Protein AF-A0A7W6CB50-F1 (afdb_monomer)

Organism: NCBI:txid1391222

InterPro domains:
  IPR013830 SGNH hydrolase-type esterase domain [PF13472] (7-149)
  IPR036514 SGNH hydrolase superfamily [G3DSA:3.40.50.1110] (1-166)
  IPR051532 Diverse Ester Hydrolysis Enzymes [PTHR30383] (12-167)

Secondary structure (DSSP, 8-state):
--S-TTHHHHTTTS-------TT--HHHHHHHHHT----PPPS-EEE--SHHHHHTT--HHHHHHHHHHHHHHHHHHHTT--EEEEPPPP-GGGGGGHHHHHHHHHHHHHHHHH-TTEEEE--GGGGEETTEE-S-B-TTSSSB-HHHHHHHHHHHHHHHHHHHSSPP---------

Nearest PDB structures (foldseek):
  2hsj-assembly1_D  TM=8.855E-01  e=1.961E-06  Streptococcus pneumoniae TIGR4
  7pzh-assembly4_GGG  TM=8.424E-01  e=3.662E-06  Phocaeicola vulgatus
  4rw0-assembly2_B  TM=7.988E-01  e=1.843E-04  Veillonella parvula DSM 2008
  1yzf-assembly1_A  TM=8.073E-01  e=5.122E-04  Enterococcus faecalis V583
  5ug1-assembly1_A  TM=7.399E-01  e=2.435E-02  Streptococcus pneumoniae

Foldseek 3Di:
DDPCPCCCVLQPPDRDDDPDDPLDALVNVLVCLVPDPDLDADLEAEDEHDLSVVVVPDALVVSLVSVVVSVVSCCVRRNLRAYEYEQDAQWPLCVVCVVSSVVNLVSLVVVCVVHVSYHYQYLRCVQDDPNHGDPQADPSRRHGDPNVVNSVSVSCNVRCCVVVVPPPPPPPDDPDD

Mean predicted aligned error: 5.51 Å

Radius of gyration: 17.14 Å; Cα contacts (8 Å, |Δi|>4): 207; chains: 1; bounding box: 35×34×66 Å

pLDDT: mean 90.53, std 13.86, range [37.25, 98.75]

Solvent-accessible surface area (backbone atoms only — not comparable to full-atom values): 10360 Å² total; per-residue (Å²): 114,56,86,73,81,55,48,58,71,66,44,56,94,48,90,62,80,90,84,62,54,67,85,47,32,54,67,56,51,42,54,50,63,73,65,56,80,74,85,75,74,62,86,59,45,81,45,78,63,41,63,47,35,46,74,74,66,48,54,46,68,59,49,51,52,48,51,52,50,43,52,52,51,46,36,75,78,49,46,76,43,39,33,36,42,40,38,51,58,66,26,72,64,46,51,90,45,41,65,51,40,51,49,37,36,53,53,51,40,50,54,22,74,77,28,93,37,37,40,58,37,83,46,33,69,80,46,43,51,97,89,36,61,47,95,30,47,34,97,75,25,66,51,64,29,74,66,29,47,52,55,52,38,51,44,51,50,55,52,49,51,59,62,71,66,51,76,77,84,73,82,74,67,82,86,78,130

Structure (mmCIF, N/CA/C/O backbone):
data_AF-A0A7W6CB50-F1
#
_entry.id   AF-A0A7W6CB50-F1
#
loop_
_atom_site.group_PDB
_atom_site.id
_atom_site.type_symbol
_atom_site.label_atom_id
_atom_site.label_alt_id
_atom_site.label_comp_id
_atom_site.label_asym_id
_atom_site.label_entity_id
_atom_site.label_seq_id
_atom_site.pdbx_PDB_ins_code
_atom_site.Cartn_x
_atom_site.Cartn_y
_atom_site.Cartn_z
_atom_site.occupancy
_atom_site.B_iso_or_equiv
_atom_site.auth_seq_id
_atom_site.auth_comp_id
_atom_site.auth_asym_id
_atom_site.auth_atom_id
_atom_site.pdbx_PDB_model_num
ATOM 1 N N . MET A 1 1 ? -8.992 9.400 -9.854 1.00 53.84 1 MET A N 1
ATOM 2 C CA . MET A 1 1 ? -9.911 8.245 -9.987 1.00 53.84 1 MET A CA 1
ATOM 3 C C . MET A 1 1 ? -9.119 6.969 -9.744 1.00 53.84 1 MET A C 1
ATOM 5 O O . MET A 1 1 ? -8.112 6.814 -10.412 1.00 53.84 1 MET A O 1
ATOM 9 N N . HIS A 1 2 ? -9.490 6.114 -8.788 1.00 76.25 2 HIS A N 1
ATOM 10 C CA . HIS A 1 2 ? -8.796 4.838 -8.527 1.00 76.25 2 HIS A CA 1
ATOM 11 C C . HIS A 1 2 ? -9.037 3.817 -9.656 1.00 76.25 2 HIS A C 1
ATOM 13 O O . HIS A 1 2 ? -10.057 3.886 -10.337 1.00 76.25 2 HIS A O 1
ATOM 19 N N . LYS A 1 3 ? -8.128 2.851 -9.847 1.00 83.75 3 LYS A N 1
ATOM 20 C CA . LYS A 1 3 ? -8.261 1.803 -10.887 1.00 83.75 3 LYS A CA 1
ATOM 21 C C . LYS A 1 3 ? -9.008 0.534 -10.446 1.00 83.75 3 LYS A C 1
ATOM 23 O O . LYS A 1 3 ? -9.415 -0.244 -11.298 1.00 83.75 3 LYS A O 1
ATOM 28 N N . TRP A 1 4 ? -9.245 0.344 -9.144 1.00 89.62 4 TRP A N 1
ATOM 29 C CA . TRP A 1 4 ? -9.996 -0.809 -8.626 1.00 89.62 4 TRP A CA 1
ATOM 30 C C . TRP A 1 4 ? -11.504 -0.548 -8.722 1.00 89.62 4 TRP A C 1
ATOM 32 O O . TRP A 1 4 ? -12.117 -0.042 -7.781 1.00 89.62 4 TRP A O 1
ATOM 42 N N . THR A 1 5 ? -12.085 -0.804 -9.891 1.00 90.38 5 THR A N 1
ATOM 43 C CA . THR A 1 5 ? -13.502 -0.520 -10.188 1.00 90.38 5 THR A CA 1
ATOM 44 C C . THR A 1 5 ? -14.458 -1.551 -9.586 1.00 90.38 5 THR A C 1
ATOM 46 O O . THR A 1 5 ? -15.608 -1.224 -9.312 1.00 90.38 5 THR A O 1
ATOM 49 N N . THR A 1 6 ? -13.977 -2.764 -9.311 1.00 92.69 6 THR A N 1
ATOM 50 C CA . THR A 1 6 ? -14.744 -3.898 -8.768 1.00 92.69 6 THR A CA 1
ATOM 51 C C . THR A 1 6 ? -14.710 -4.011 -7.241 1.00 92.69 6 THR A C 1
ATOM 53 O O . THR A 1 6 ? -15.266 -4.959 -6.696 1.00 92.69 6 THR A O 1
ATOM 56 N N . LEU A 1 7 ? -14.124 -3.037 -6.525 1.00 93.56 7 LEU A N 1
ATOM 57 C CA . LEU A 1 7 ? -13.873 -3.114 -5.074 1.00 93.56 7 LEU A CA 1
ATOM 58 C C . LEU A 1 7 ? -15.102 -3.538 -4.251 1.00 93.56 7 LEU A C 1
ATOM 60 O O . LEU A 1 7 ? -14.964 -4.305 -3.305 1.00 93.56 7 LEU A O 1
ATOM 64 N N . ALA A 1 8 ? -16.292 -3.026 -4.580 1.00 92.69 8 ALA A N 1
ATOM 65 C CA . ALA A 1 8 ? -17.510 -3.333 -3.830 1.00 92.69 8 ALA A CA 1
ATOM 66 C C . ALA A 1 8 ? -17.883 -4.823 -3.903 1.00 92.69 8 ALA A C 1
ATOM 68 O O . ALA A 1 8 ? -18.266 -5.407 -2.893 1.00 92.69 8 ALA A O 1
ATOM 69 N N . THR A 1 9 ? -17.742 -5.434 -5.080 1.00 93.81 9 THR A N 1
ATOM 70 C CA . THR A 1 9 ? -17.981 -6.867 -5.287 1.00 93.81 9 THR A CA 1
ATOM 71 C C . THR A 1 9 ? -16.839 -7.689 -4.706 1.00 93.81 9 THR A C 1
ATOM 73 O O . THR A 1 9 ? -17.085 -8.658 -3.995 1.00 93.81 9 THR A O 1
ATOM 76 N N . ASP A 1 10 ? -15.601 -7.260 -4.949 1.00 94.44 10 ASP A N 1
ATOM 77 C CA . ASP A 1 10 ? -14.399 -7.971 -4.519 1.00 94.44 10 ASP A CA 1
ATOM 78 C C . ASP A 1 10 ? -14.267 -8.050 -2.998 1.00 94.44 10 ASP A C 1
ATOM 80 O O . ASP A 1 10 ? -13.648 -8.983 -2.509 1.00 94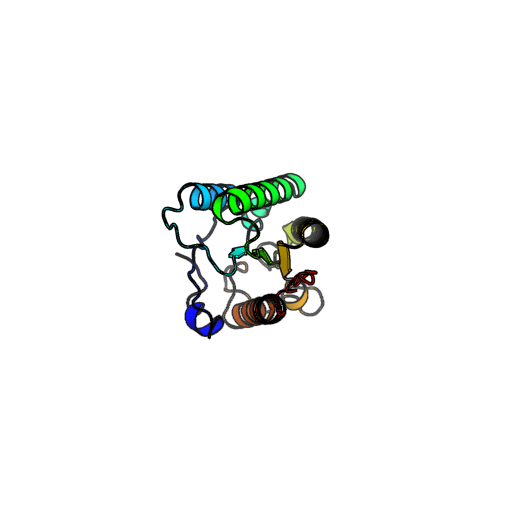.44 10 ASP A O 1
ATOM 84 N N . MET A 1 11 ? -14.838 -7.090 -2.258 1.00 94.56 11 MET A N 1
ATOM 85 C CA . MET A 1 11 ? -14.766 -7.017 -0.793 1.00 94.56 11 MET A CA 1
ATOM 86 C C . MET A 1 11 ? -16.033 -7.514 -0.081 1.00 94.56 11 MET A C 1
ATOM 88 O O . MET A 1 11 ? -16.125 -7.428 1.148 1.00 94.56 11 MET A O 1
ATOM 92 N N . ALA A 1 12 ? -17.035 -8.002 -0.818 1.00 92.19 12 ALA A N 1
ATOM 93 C CA . ALA A 1 12 ? -18.281 -8.481 -0.231 1.00 92.19 12 ALA A CA 1
ATOM 94 C C . ALA A 1 12 ? -18.027 -9.655 0.748 1.00 92.19 12 ALA A C 1
ATOM 96 O O . ALA A 1 12 ? -17.207 -10.527 0.468 1.00 92.19 12 ALA A O 1
ATOM 97 N N . PRO A 1 13 ? -18.725 -9.724 1.901 1.00 92.25 13 PRO A N 1
ATOM 98 C CA . PRO A 1 13 ? -19.878 -8.912 2.296 1.00 92.25 13 PRO A CA 1
ATOM 99 C C . PRO A 1 13 ? -19.512 -7.606 3.026 1.00 92.25 13 PRO A C 1
ATOM 101 O O . PRO A 1 13 ? -20.396 -6.936 3.562 1.00 92.25 13 PRO A O 1
ATOM 104 N N . TRP A 1 14 ? -18.233 -7.227 3.105 1.00 92.88 14 TRP A N 1
ATOM 105 C CA . TRP A 1 14 ? -17.860 -5.967 3.741 1.00 92.88 14 TRP A CA 1
ATOM 106 C C . TRP A 1 14 ? -18.168 -4.780 2.833 1.00 92.88 14 TRP A C 1
ATOM 108 O O . TRP A 1 14 ? -17.813 -4.740 1.657 1.00 92.88 14 TRP A O 1
ATOM 118 N N . ARG A 1 15 ? -18.776 -3.747 3.415 1.00 92.75 15 ARG A N 1
ATOM 119 C CA . ARG A 1 15 ? -18.948 -2.455 2.752 1.00 92.75 15 ARG A CA 1
ATOM 120 C C . ARG A 1 15 ? -17.611 -1.713 2.743 1.00 92.75 15 ARG A C 1
ATOM 122 O O . ARG A 1 15 ? -17.215 -1.129 3.751 1.00 92.75 15 ARG A O 1
ATOM 129 N N . ALA A 1 16 ? -16.916 -1.761 1.611 1.00 93.38 16 ALA A N 1
ATOM 130 C CA . ALA A 1 16 ? -15.648 -1.073 1.394 1.00 93.38 16 ALA A CA 1
ATOM 131 C C . ALA A 1 16 ? -15.853 0.292 0.720 1.00 93.38 16 ALA A C 1
ATOM 133 O O . ALA A 1 16 ? -16.649 0.428 -0.207 1.00 93.38 16 ALA A O 1
ATOM 134 N N . TYR A 1 17 ? -15.088 1.295 1.151 1.00 90.56 17 TYR A N 1
ATOM 135 C CA . TYR A 1 17 ? -15.057 2.612 0.517 1.00 90.56 17 TYR A CA 1
ATOM 136 C C . TYR A 1 17 ? -13.668 2.882 -0.027 1.00 90.56 17 TYR A C 1
ATOM 138 O O . TYR A 1 17 ? -12.694 2.921 0.726 1.00 90.56 17 TYR A O 1
ATOM 146 N N . ASN A 1 18 ? -13.571 3.098 -1.335 1.00 90.06 18 ASN A N 1
ATOM 147 C CA . ASN A 1 18 ? -12.296 3.429 -1.941 1.00 90.06 18 ASN A CA 1
ATOM 148 C C . ASN A 1 18 ? -11.936 4.892 -1.641 1.00 90.06 18 ASN A C 1
ATOM 150 O O . ASN A 1 18 ? -12.701 5.810 -1.943 1.00 90.06 18 ASN A O 1
ATOM 154 N N . ARG A 1 19 ? -10.764 5.102 -1.042 1.00 89.44 19 ARG A N 1
ATOM 155 C CA . ARG A 1 19 ? -10.144 6.421 -0.832 1.00 89.44 19 ARG A CA 1
ATOM 156 C C . ARG A 1 19 ? -8.827 6.556 -1.604 1.00 89.44 19 ARG A 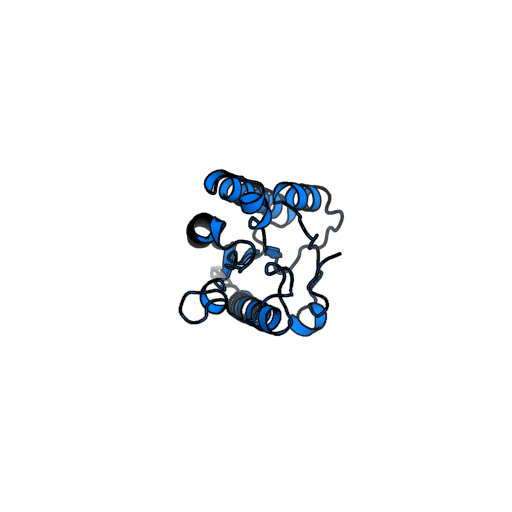C 1
ATOM 158 O O . ARG A 1 19 ? -8.045 7.458 -1.347 1.00 89.44 19 ARG A O 1
ATOM 165 N N . GLY A 1 20 ? -8.562 5.644 -2.535 1.00 87.88 20 GLY A N 1
ATOM 166 C CA . GLY A 1 20 ? -7.353 5.623 -3.342 1.00 87.88 20 GLY A CA 1
ATOM 167 C C . GLY A 1 20 ? -7.334 6.727 -4.394 1.00 87.88 20 GLY A C 1
ATOM 168 O O . GLY A 1 20 ? -8.333 7.013 -5.060 1.00 87.88 20 GLY A O 1
ATOM 169 N N . VAL A 1 21 ? -6.153 7.304 -4.587 1.00 87.56 21 VAL A N 1
ATOM 170 C CA . VAL A 1 21 ? -5.872 8.306 -5.615 1.00 87.56 21 VAL A CA 1
ATOM 171 C C . VAL A 1 21 ? -4.693 7.801 -6.445 1.00 87.56 21 VAL A C 1
ATOM 173 O O . VAL A 1 21 ? -3.652 7.442 -5.899 1.00 87.56 21 VAL A O 1
ATOM 176 N N . ASN A 1 22 ? -4.863 7.717 -7.768 1.00 85.81 22 ASN A N 1
ATOM 177 C CA . ASN A 1 22 ? -3.785 7.272 -8.657 1.00 85.81 22 ASN A CA 1
ATOM 178 C C . ASN A 1 22 ? -2.594 8.225 -8.561 1.00 85.81 22 ASN A C 1
ATOM 180 O O . ASN A 1 22 ? -2.785 9.438 -8.568 1.00 85.81 22 ASN A O 1
ATOM 184 N N . GLY A 1 23 ? -1.387 7.665 -8.506 1.00 87.38 23 GLY A N 1
ATOM 185 C CA . GLY A 1 23 ? -0.156 8.447 -8.389 1.00 87.38 23 GLY A CA 1
ATOM 186 C C . GLY A 1 23 ? 0.060 9.091 -7.017 1.00 87.38 23 GLY A C 1
ATOM 187 O O . GLY A 1 23 ? 1.046 9.792 -6.844 1.00 87.38 23 GLY A O 1
ATOM 188 N N . ALA A 1 24 ? -0.818 8.870 -6.031 1.00 89.00 24 ALA A N 1
ATOM 189 C CA . ALA A 1 24 ? -0.626 9.460 -4.712 1.00 89.00 24 ALA A CA 1
ATOM 190 C C . ALA A 1 24 ? 0.636 8.918 -4.032 1.00 89.00 24 ALA A C 1
ATOM 192 O O . ALA A 1 24 ? 0.859 7.704 -3.984 1.00 89.00 24 ALA A O 1
ATOM 193 N N . THR A 1 25 ? 1.419 9.842 -3.486 1.00 92.38 25 THR A N 1
ATOM 194 C CA . THR A 1 25 ? 2.507 9.579 -2.546 1.00 92.38 25 THR A CA 1
ATOM 195 C C . THR A 1 25 ? 1.951 9.414 -1.132 1.00 92.38 25 THR A C 1
ATOM 197 O O . THR A 1 25 ? 0.794 9.761 -0.852 1.00 92.38 25 THR A O 1
ATOM 200 N N . ILE A 1 26 ? 2.768 8.92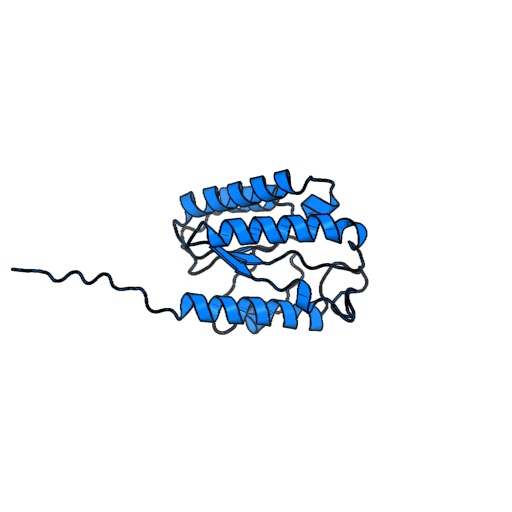4 -0.201 1.00 90.44 26 ILE A N 1
ATOM 201 C CA . ILE A 1 26 ? 2.376 8.811 1.209 1.00 90.44 26 ILE A CA 1
ATOM 202 C C . ILE A 1 26 ? 2.006 10.186 1.781 1.00 90.44 26 ILE A C 1
ATOM 204 O O . ILE A 1 26 ? 1.034 10.299 2.531 1.00 90.44 26 ILE A O 1
ATOM 208 N N . GLN A 1 27 ? 2.702 11.248 1.368 1.00 88.81 27 GLN A N 1
ATOM 209 C CA . GLN A 1 27 ? 2.389 12.620 1.774 1.00 88.81 27 GLN A CA 1
ATOM 210 C C . GLN A 1 27 ? 0.970 13.041 1.361 1.00 88.81 27 GLN A C 1
ATOM 212 O O . GLN A 1 27 ? 0.240 13.615 2.173 1.00 88.81 27 GLN A O 1
ATOM 217 N N . ALA A 1 28 ? 0.548 12.727 0.132 1.00 89.56 28 ALA A N 1
ATOM 218 C CA . ALA A 1 28 ? -0.805 13.029 -0.331 1.00 89.56 28 ALA A CA 1
ATOM 219 C C . ALA A 1 28 ? -1.857 12.262 0.490 1.00 89.56 28 ALA A C 1
ATOM 221 O O . ALA A 1 28 ? -2.828 12.848 0.970 1.00 89.56 28 ALA A O 1
ATOM 222 N N . VAL A 1 29 ? -1.627 10.968 0.743 1.00 90.44 29 VAL A N 1
ATOM 223 C CA . VAL A 1 29 ? -2.518 10.152 1.590 1.00 90.44 29 VAL A CA 1
ATOM 224 C C . VAL A 1 29 ? -2.585 10.710 3.015 1.00 90.44 29 VAL A C 1
ATOM 226 O O . VAL A 1 29 ? -3.658 10.773 3.615 1.00 90.44 29 VAL A O 1
ATOM 229 N N . ARG A 1 30 ? -1.462 11.177 3.560 1.00 87.06 30 ARG A N 1
ATOM 230 C CA . ARG A 1 30 ? -1.395 11.795 4.886 1.00 87.06 30 ARG A CA 1
ATOM 231 C C . ARG A 1 30 ? -2.261 13.053 4.985 1.00 87.06 30 ARG A C 1
ATOM 233 O O . ARG A 1 30 ? -2.965 13.222 5.979 1.00 87.06 30 ARG A O 1
ATOM 240 N N . GLN A 1 31 ? -2.243 13.905 3.961 1.00 86.38 31 GLN A N 1
ATOM 241 C CA . GLN A 1 31 ? -3.117 15.080 3.887 1.00 86.38 31 GLN A CA 1
ATOM 242 C C . GLN A 1 31 ? -4.595 14.680 3.811 1.00 86.38 31 GLN A C 1
ATOM 244 O O . GLN A 1 31 ? -5.426 15.298 4.471 1.00 86.38 31 GLN A O 1
ATOM 249 N N . MET A 1 32 ? -4.927 13.610 3.082 1.00 85.88 32 MET A N 1
ATOM 250 C CA . MET A 1 32 ? -6.297 13.087 3.040 1.00 85.88 32 MET A CA 1
ATOM 251 C C . MET A 1 32 ? -6.778 12.615 4.417 1.00 85.88 32 MET A C 1
ATOM 253 O O . MET A 1 32 ? -7.895 12.937 4.801 1.00 85.88 32 MET A O 1
ATOM 257 N N . PHE A 1 33 ? -5.935 11.913 5.185 1.00 82.88 33 PHE A N 1
ATOM 258 C CA . PHE A 1 33 ? -6.258 11.534 6.567 1.00 82.88 33 PHE A CA 1
ATOM 259 C C . PHE A 1 33 ? -6.467 12.754 7.470 1.00 82.88 33 PHE A C 1
ATOM 261 O O . PHE A 1 33 ? -7.392 12.762 8.274 1.00 82.88 33 PHE A O 1
ATOM 268 N N . ALA A 1 34 ? -5.617 13.777 7.349 1.00 79.88 34 ALA A N 1
ATOM 269 C CA . ALA A 1 34 ? -5.723 14.993 8.156 1.00 79.88 34 ALA A CA 1
ATOM 270 C C . ALA A 1 34 ? -7.004 15.796 7.865 1.00 79.88 34 ALA A C 1
ATOM 272 O O . ALA A 1 34 ? -7.520 16.458 8.760 1.00 79.88 34 ALA A O 1
ATOM 273 N N . ASN A 1 35 ? -7.517 15.701 6.637 1.00 82.19 35 ASN A N 1
ATOM 274 C CA . ASN A 1 35 ? -8.720 16.394 6.178 1.00 82.19 35 ASN A CA 1
ATOM 275 C C . ASN A 1 35 ? -9.976 15.506 6.195 1.00 82.19 35 ASN A C 1
ATOM 277 O O . ASN A 1 35 ? -11.005 15.902 5.650 1.00 82.19 35 ASN A O 1
ATOM 281 N N . GLU A 1 36 ? -9.910 14.297 6.760 1.00 78.81 36 GLU A N 1
ATOM 282 C CA . GLU A 1 36 ? -11.059 13.394 6.813 1.00 78.81 36 GLU A CA 1
ATOM 283 C C . GLU A 1 36 ? -12.127 13.973 7.751 1.00 78.81 36 GLU A C 1
ATOM 285 O O . GLU A 1 36 ? -11.922 14.124 8.955 1.00 78.81 36 GLU A O 1
ATOM 290 N N . VAL A 1 37 ? -13.268 14.339 7.164 1.00 69.94 37 VAL A N 1
ATOM 291 C CA . VAL A 1 37 ? -14.382 15.007 7.855 1.00 69.94 37 VAL A CA 1
ATOM 292 C C . VAL A 1 37 ? -15.327 13.983 8.491 1.00 69.94 37 VAL A C 1
ATOM 294 O O . VAL A 1 37 ? -16.073 14.311 9.418 1.00 69.94 37 VAL A O 1
ATOM 297 N N . SER A 1 38 ? -15.307 12.732 8.017 1.00 70.69 38 SER A N 1
ATOM 298 C CA . SER A 1 38 ? -16.137 11.673 8.581 1.00 70.69 38 SER A CA 1
ATOM 299 C C . SER A 1 38 ? -15.736 11.369 10.023 1.00 70.69 38 SER A C 1
ATOM 301 O O . SER A 1 38 ? -14.590 11.036 10.317 1.00 70.69 38 SER A O 1
ATOM 303 N N . LYS A 1 39 ? -16.715 11.415 10.930 1.00 68.38 39 LYS A N 1
ATOM 304 C CA . LYS A 1 39 ? -16.550 10.984 12.328 1.00 68.38 39 LYS A CA 1
ATOM 305 C C . LYS A 1 39 ? -16.764 9.478 12.510 1.00 68.38 39 LYS A C 1
ATOM 307 O O . LYS A 1 39 ? -16.628 8.973 13.624 1.00 68.38 39 LYS A O 1
ATOM 312 N N . GLU A 1 40 ? -17.126 8.753 11.450 1.00 83.69 40 GLU A N 1
ATOM 313 C CA . GLU A 1 40 ? -17.367 7.315 11.536 1.00 83.69 40 GLU A CA 1
ATOM 314 C C . GLU A 1 40 ? -16.049 6.542 11.603 1.00 83.69 40 GLU A C 1
ATOM 316 O O . GLU A 1 40 ? -15.239 6.557 10.676 1.00 83.69 40 GLU A O 1
ATOM 321 N N . LYS A 1 41 ? -15.853 5.816 12.705 1.00 89.56 41 LYS A N 1
ATOM 322 C CA . LYS A 1 41 ? -14.690 4.953 12.900 1.00 89.56 41 LYS A CA 1
ATOM 323 C C . LYS A 1 41 ? -14.817 3.687 12.034 1.00 89.56 41 LYS A C 1
ATOM 325 O O . LYS A 1 41 ? -15.736 2.897 12.267 1.00 89.56 41 LYS A O 1
ATOM 330 N N . PRO A 1 42 ? -13.898 3.430 11.084 1.00 92.56 42 PRO A N 1
ATOM 331 C CA . PRO A 1 42 ? -13.958 2.221 10.273 1.00 92.56 42 PRO A CA 1
ATOM 332 C C . PRO A 1 42 ? -13.624 0.973 11.103 1.00 92.56 42 PRO A C 1
ATOM 334 O O . PRO A 1 42 ? -12.860 1.029 12.066 1.00 92.56 42 PRO A O 1
ATOM 337 N N . ARG A 1 43 ? -14.156 -0.190 10.704 1.00 94.31 43 ARG A N 1
ATOM 338 C CA . ARG A 1 43 ? -13.798 -1.486 11.321 1.00 94.31 43 ARG A CA 1
ATOM 339 C C . ARG A 1 43 ? -12.382 -1.943 10.969 1.00 94.31 43 ARG A C 1
ATOM 341 O O . ARG A 1 43 ? -11.779 -2.693 11.730 1.00 94.31 43 ARG A O 1
ATOM 348 N N . ALA A 1 44 ? -11.884 -1.522 9.812 1.00 96.12 44 ALA A N 1
ATOM 349 C CA . ALA A 1 44 ? -10.545 -1.803 9.321 1.00 96.12 44 ALA A CA 1
ATOM 350 C C . ALA A 1 44 ? -10.123 -0.722 8.320 1.00 96.12 44 ALA A C 1
ATOM 352 O O . ALA A 1 44 ? -10.965 -0.147 7.629 1.00 96.12 44 ALA A O 1
ATOM 353 N N . ILE A 1 45 ? -8.820 -0.478 8.225 1.00 95.94 45 ILE A N 1
ATOM 354 C CA . ILE A 1 45 ? -8.201 0.397 7.226 1.00 95.94 45 ILE A CA 1
ATOM 355 C C . ILE A 1 45 ? -7.262 -0.462 6.384 1.00 95.94 45 ILE A C 1
ATOM 357 O O . ILE A 1 45 ? -6.503 -1.248 6.937 1.00 95.94 45 ILE A O 1
ATOM 361 N N . VAL A 1 46 ? -7.287 -0.312 5.062 1.00 97.06 46 VAL A N 1
ATOM 362 C CA . VAL A 1 46 ? -6.375 -1.019 4.153 1.00 97.06 46 VAL A CA 1
ATOM 363 C C . VAL A 1 46 ? -5.519 0.011 3.423 1.00 97.06 46 VAL A C 1
ATOM 365 O O . VAL A 1 46 ? -6.049 0.935 2.811 1.00 97.06 46 VAL A O 1
ATOM 368 N N . LEU A 1 47 ? -4.200 -0.136 3.513 1.00 96.75 47 LEU A N 1
ATOM 369 C CA . LEU A 1 47 ? -3.201 0.771 2.963 1.00 96.75 47 LEU A CA 1
ATOM 370 C C . LEU A 1 47 ? -2.365 0.044 1.906 1.00 96.75 47 LEU A C 1
ATOM 372 O O . LEU A 1 47 ? -1.721 -0.958 2.200 1.00 96.75 47 LEU A O 1
ATOM 376 N N . TYR A 1 48 ? -2.341 0.589 0.692 1.00 96.31 48 TYR A N 1
ATOM 377 C CA . TYR A 1 48 ? -1.389 0.239 -0.363 1.00 96.31 48 TYR A CA 1
ATOM 378 C C . TYR A 1 48 ? -0.719 1.533 -0.825 1.00 96.31 48 TYR A C 1
ATOM 380 O O . TYR A 1 48 ? -1.364 2.369 -1.458 1.00 96.31 48 TYR A O 1
ATOM 388 N N . LEU A 1 49 ? 0.532 1.743 -0.417 1.00 94.56 49 LEU A N 1
ATOM 389 C CA . LEU A 1 49 ? 1.246 3.018 -0.536 1.00 94.56 49 LEU A CA 1
ATOM 390 C C . LEU A 1 49 ? 2.766 2.801 -0.577 1.00 94.56 49 LEU A C 1
ATOM 392 O O . LEU A 1 49 ? 3.238 1.704 -0.291 1.00 94.56 49 LEU A O 1
ATOM 396 N N . GLY A 1 50 ? 3.523 3.837 -0.949 1.00 95.81 50 GLY A N 1
ATOM 397 C CA . GLY A 1 50 ? 4.990 3.821 -1.009 1.00 95.81 50 GLY A CA 1
ATOM 398 C C . GLY A 1 50 ? 5.583 3.442 -2.369 1.00 95.81 50 GLY A C 1
ATOM 399 O O . GLY A 1 50 ? 6.719 3.795 -2.658 1.00 95.81 50 GLY A O 1
ATOM 400 N N . ASP A 1 51 ? 4.822 2.769 -3.235 1.00 96.75 51 ASP A N 1
ATOM 401 C CA . ASP A 1 51 ? 5.294 2.361 -4.567 1.00 96.75 51 ASP A CA 1
ATOM 402 C C . ASP A 1 51 ? 5.610 3.577 -5.463 1.00 96.75 51 ASP A C 1
ATOM 404 O O . ASP A 1 51 ? 6.619 3.592 -6.163 1.00 96.75 51 ASP A O 1
ATOM 408 N N . ASN A 1 52 ? 4.772 4.622 -5.417 1.00 96.88 52 ASN A N 1
ATOM 409 C CA . ASN A 1 52 ? 5.030 5.872 -6.144 1.00 96.88 52 ASN A CA 1
ATOM 410 C C . ASN A 1 52 ? 6.195 6.643 -5.533 1.00 96.88 52 ASN A C 1
ATOM 412 O O . ASN A 1 52 ? 7.070 7.066 -6.265 1.00 96.88 52 ASN A O 1
ATOM 416 N N . ASP A 1 53 ? 6.251 6.748 -4.206 1.00 97.75 53 ASP A N 1
ATOM 417 C CA . ASP A 1 53 ? 7.316 7.453 -3.494 1.00 97.75 53 ASP A CA 1
ATOM 418 C C . ASP A 1 53 ? 8.704 6.901 -3.860 1.00 97.75 53 ASP A C 1
ATOM 420 O O . ASP A 1 53 ? 9.624 7.660 -4.152 1.00 97.75 53 ASP A O 1
ATOM 424 N N . ILE A 1 54 ? 8.845 5.571 -3.914 1.00 97.81 54 ILE A N 1
ATOM 425 C CA . ILE A 1 54 ? 10.086 4.923 -4.361 1.00 97.81 54 ILE A CA 1
ATOM 426 C C . ILE A 1 54 ? 10.383 5.260 -5.828 1.00 97.81 54 ILE A C 1
ATOM 428 O O . ILE A 1 54 ? 11.527 5.562 -6.163 1.00 97.81 54 ILE A O 1
ATOM 432 N N . ALA A 1 55 ? 9.373 5.216 -6.702 1.00 96.81 55 ALA A N 1
ATOM 433 C CA . ALA A 1 55 ? 9.538 5.546 -8.118 1.00 96.81 55 ALA A CA 1
ATOM 434 C C . ALA A 1 55 ? 9.890 7.029 -8.352 1.00 96.81 55 ALA A C 1
ATOM 436 O O . ALA A 1 55 ? 10.615 7.334 -9.296 1.00 96.81 55 ALA A O 1
ATOM 437 N N . ASP A 1 56 ? 9.444 7.918 -7.463 1.00 96.44 56 ASP A N 1
ATOM 438 C CA . ASP A 1 56 ? 9.766 9.349 -7.443 1.00 96.44 56 ASP A CA 1
ATOM 439 C C . ASP A 1 56 ? 11.151 9.630 -6.819 1.00 96.44 56 ASP A C 1
ATOM 441 O O . ASP A 1 56 ? 11.572 10.780 -6.703 1.00 96.44 56 ASP A O 1
ATOM 445 N N . GLY A 1 57 ? 11.887 8.581 -6.434 1.00 96.31 57 GLY A N 1
ATOM 446 C CA . GLY A 1 57 ? 13.274 8.660 -5.980 1.00 96.31 57 GLY A CA 1
ATOM 447 C C . GLY A 1 57 ? 13.460 8.715 -4.465 1.00 96.31 57 GLY A C 1
ATOM 448 O O . GLY A 1 57 ? 14.587 8.907 -4.005 1.00 96.31 57 GLY A O 1
ATOM 449 N N . LEU A 1 58 ? 12.404 8.531 -3.663 1.00 97.44 58 LEU A N 1
ATOM 450 C CA . LEU A 1 58 ? 12.554 8.510 -2.208 1.00 97.44 58 LEU A CA 1
ATOM 451 C C . LEU A 1 58 ? 13.266 7.229 -1.746 1.00 97.44 58 LEU A C 1
ATOM 453 O O . LEU A 1 58 ? 12.999 6.111 -2.197 1.00 97.44 58 LEU A O 1
ATOM 457 N N . GLY A 1 59 ? 14.169 7.399 -0.779 1.00 97.38 59 GLY A N 1
ATOM 458 C CA . GLY A 1 59 ? 14.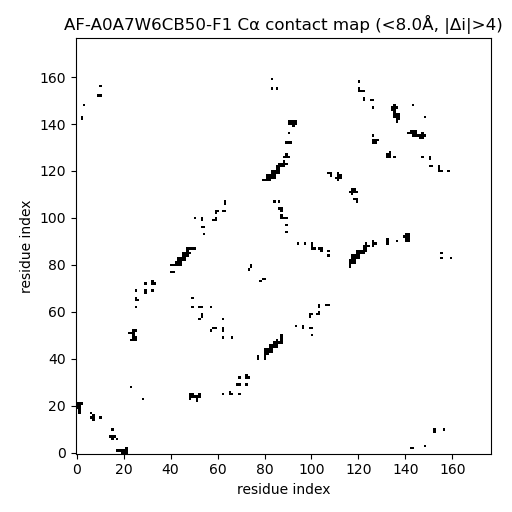846 6.292 -0.114 1.00 97.38 59 GLY A CA 1
ATOM 459 C C . GLY A 1 59 ? 13.878 5.451 0.719 1.00 97.38 59 GLY A C 1
ATOM 460 O O . GLY A 1 59 ? 12.925 5.970 1.300 1.00 97.38 59 GLY A O 1
ATOM 461 N N . THR A 1 60 ? 14.149 4.146 0.826 1.00 97.81 60 THR A N 1
ATOM 462 C CA . THR A 1 60 ? 13.274 3.203 1.552 1.00 97.81 60 THR A CA 1
ATOM 463 C C . THR A 1 60 ? 12.976 3.676 2.977 1.00 97.81 60 THR A C 1
ATOM 465 O O . THR A 1 60 ? 11.821 3.659 3.395 1.00 97.81 60 THR A O 1
ATOM 468 N N . ASP A 1 61 ? 13.993 4.130 3.708 1.00 97.69 61 ASP A N 1
ATOM 469 C CA . ASP A 1 61 ? 13.843 4.521 5.113 1.00 97.69 61 ASP A CA 1
ATOM 470 C C . ASP A 1 61 ? 12.939 5.749 5.272 1.00 97.69 61 ASP A C 1
ATOM 472 O O . ASP A 1 61 ? 12.123 5.804 6.193 1.00 97.69 61 ASP A O 1
ATOM 476 N N . THR A 1 62 ? 13.001 6.694 4.328 1.00 97.62 62 THR A N 1
ATOM 477 C CA . THR A 1 62 ? 12.081 7.837 4.264 1.00 97.62 62 THR A CA 1
ATOM 478 C C . THR A 1 62 ? 10.644 7.366 4.052 1.00 97.62 62 THR A C 1
ATOM 480 O O . THR A 1 62 ? 9.746 7.762 4.791 1.00 97.62 62 THR A O 1
ATOM 483 N N . VAL A 1 63 ? 10.419 6.463 3.096 1.00 97.62 63 VAL A N 1
ATOM 484 C CA . VAL A 1 63 ? 9.081 5.922 2.798 1.00 97.62 63 VAL A CA 1
ATOM 485 C C . VAL A 1 63 ? 8.514 5.145 3.999 1.00 97.62 63 VAL A C 1
ATOM 487 O O . VAL A 1 63 ? 7.327 5.242 4.318 1.00 97.62 63 VAL A O 1
ATOM 490 N N . VAL A 1 64 ? 9.358 4.409 4.728 1.00 98.06 64 VAL A N 1
ATOM 491 C CA . VAL A 1 64 ? 8.973 3.711 5.967 1.00 98.06 64 VAL A CA 1
ATOM 492 C C . VAL A 1 64 ? 8.661 4.696 7.099 1.00 98.06 64 VAL A C 1
ATOM 494 O O . VAL A 1 64 ? 7.692 4.494 7.835 1.00 98.06 64 VAL A O 1
ATOM 497 N N . ALA A 1 65 ? 9.436 5.773 7.245 1.00 97.31 65 ALA A N 1
ATOM 498 C CA . ALA A 1 65 ? 9.156 6.824 8.221 1.00 97.31 65 ALA A CA 1
ATOM 499 C C . ALA A 1 65 ? 7.800 7.499 7.950 1.00 97.31 65 ALA A C 1
ATOM 501 O O . ALA A 1 65 ? 7.013 7.702 8.878 1.00 97.31 65 ALA A O 1
ATOM 502 N N . GLU A 1 66 ? 7.469 7.750 6.683 1.00 95.19 66 GLU A N 1
ATOM 503 C CA . GLU A 1 66 ? 6.167 8.297 6.295 1.00 95.19 66 GLU A CA 1
ATOM 504 C C . GLU A 1 66 ? 5.012 7.314 6.574 1.00 95.19 66 GLU A C 1
ATOM 506 O O . GLU A 1 66 ? 3.965 7.722 7.089 1.00 95.19 66 GLU A O 1
ATOM 511 N N . LEU A 1 67 ? 5.205 6.003 6.359 1.00 96.19 67 LEU A N 1
ATOM 512 C CA . LEU A 1 67 ? 4.239 4.981 6.796 1.00 96.19 67 LEU A CA 1
ATOM 513 C C . LEU A 1 67 ? 3.990 5.058 8.315 1.00 96.19 67 LEU A C 1
ATOM 515 O O . LEU A 1 67 ? 2.836 5.028 8.755 1.00 96.19 67 LEU A O 1
ATOM 519 N N . ARG A 1 68 ? 5.045 5.198 9.131 1.00 96.19 68 ARG A N 1
ATOM 520 C CA . ARG A 1 68 ? 4.901 5.387 10.589 1.00 96.19 68 ARG A CA 1
ATOM 521 C C . ARG A 1 68 ? 4.123 6.665 10.914 1.00 96.19 68 ARG A C 1
ATOM 523 O O . ARG A 1 68 ? 3.291 6.651 11.823 1.00 96.19 68 ARG A O 1
ATOM 530 N N . GLY A 1 69 ? 4.334 7.737 10.150 1.00 94.31 69 GLY A N 1
ATOM 531 C CA . GLY A 1 69 ? 3.575 8.985 10.248 1.00 94.31 69 GLY A CA 1
ATOM 532 C C . GLY A 1 69 ? 2.073 8.794 10.013 1.00 94.31 69 GLY A C 1
ATOM 533 O O . GLY A 1 69 ? 1.260 9.248 10.823 1.00 94.31 69 GLY A O 1
ATOM 534 N N . ILE A 1 70 ? 1.690 8.058 8.963 1.00 93.50 70 ILE A N 1
ATOM 535 C CA . ILE A 1 70 ? 0.283 7.702 8.713 1.00 93.50 70 ILE A CA 1
ATOM 536 C C . ILE A 1 70 ? -0.292 6.881 9.866 1.00 93.50 70 ILE A C 1
ATOM 538 O O . ILE A 1 70 ? -1.394 7.174 10.329 1.00 93.50 70 ILE A O 1
ATOM 542 N N . ILE A 1 71 ? 0.441 5.883 10.367 1.00 94.69 71 ILE A N 1
ATOM 543 C CA . ILE A 1 71 ? -0.010 5.060 11.498 1.00 94.69 71 ILE A CA 1
ATOM 544 C C . ILE A 1 71 ? -0.257 5.928 12.739 1.00 94.69 71 ILE A C 1
ATOM 546 O O . ILE A 1 71 ? -1.272 5.757 13.417 1.00 94.69 71 ILE A O 1
ATOM 550 N N . ALA A 1 72 ? 0.621 6.894 13.021 1.00 93.94 72 ALA A N 1
ATOM 551 C CA . ALA A 1 72 ? 0.451 7.822 14.134 1.00 93.94 72 ALA A CA 1
ATOM 552 C C . ALA A 1 72 ? -0.809 8.693 13.979 1.00 93.94 72 ALA A C 1
ATOM 554 O O . ALA A 1 72 ? -1.574 8.837 14.933 1.00 93.94 72 ALA A O 1
ATOM 555 N N . ILE A 1 73 ? -1.068 9.229 12.782 1.00 91.81 73 ILE A N 1
ATOM 556 C CA . ILE A 1 73 ? -2.280 10.016 12.498 1.00 91.81 73 ILE A CA 1
ATOM 557 C C . ILE A 1 73 ? -3.530 9.148 12.628 1.00 91.81 73 ILE A C 1
ATOM 559 O O . ILE A 1 73 ? -4.467 9.512 13.337 1.00 91.81 73 ILE A O 1
ATOM 563 N N . LYS A 1 74 ? -3.516 7.955 12.030 1.00 92.44 74 LYS A N 1
ATOM 564 C CA . LYS A 1 74 ? -4.591 6.972 12.165 1.00 92.44 74 LYS A CA 1
ATOM 565 C C . LYS A 1 74 ? -4.880 6.649 13.632 1.00 92.44 74 LYS A C 1
ATOM 567 O O . LYS A 1 74 ? -6.044 6.505 13.989 1.00 92.44 74 LYS A O 1
ATOM 572 N N . ARG A 1 75 ? -3.864 6.535 14.497 1.00 93.06 75 ARG A N 1
ATOM 573 C CA . ARG A 1 75 ? -4.068 6.251 15.929 1.00 93.06 75 ARG A CA 1
ATOM 574 C C . ARG A 1 75 ? -4.711 7.427 16.659 1.00 93.06 75 ARG A C 1
ATOM 576 O O . ARG A 1 75 ? -5.559 7.198 17.514 1.00 93.06 75 ARG A O 1
ATOM 583 N N . ARG A 1 76 ? -4.374 8.665 16.288 1.00 91.19 76 ARG A N 1
ATOM 584 C CA . ARG A 1 76 ? -5.031 9.871 16.822 1.00 91.19 76 ARG A CA 1
ATOM 585 C C . ARG A 1 76 ? -6.505 9.951 16.418 1.00 91.19 76 ARG A C 1
ATOM 587 O O . ARG A 1 76 ? -7.332 10.283 17.254 1.00 91.19 76 ARG A O 1
ATOM 594 N N . LEU A 1 77 ? -6.828 9.623 15.166 1.00 90.06 77 LEU A N 1
ATOM 595 C CA . LEU A 1 77 ? -8.193 9.727 14.635 1.00 90.06 77 LEU A CA 1
ATOM 596 C C . LEU A 1 77 ? -9.079 8.534 15.021 1.00 90.06 77 LEU A C 1
ATOM 598 O O . LEU A 1 77 ? -10.240 8.700 15.380 1.00 90.06 77 LEU A O 1
ATOM 602 N N . TYR A 1 78 ? -8.531 7.319 14.957 1.00 91.94 78 TYR A N 1
ATOM 603 C CA . TYR A 1 78 ? -9.299 6.071 15.007 1.00 91.94 78 TYR A CA 1
ATOM 604 C C . TYR A 1 78 ? -8.775 5.062 16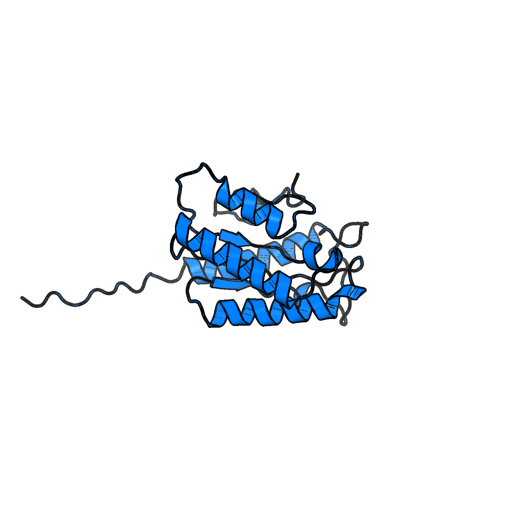.037 1.00 91.94 78 TYR A C 1
ATOM 606 O O . TYR A 1 78 ? -9.195 3.898 16.030 1.00 91.94 78 TYR A O 1
ATOM 614 N N . GLY A 1 79 ? -7.858 5.453 16.926 1.00 93.06 79 GLY A N 1
ATOM 615 C CA . GLY A 1 79 ? -7.288 4.571 17.949 1.00 93.06 79 GLY A CA 1
ATOM 616 C C . GLY A 1 79 ? -6.651 3.313 17.352 1.00 93.06 79 GLY A C 1
ATOM 617 O O . GLY A 1 79 ? -6.032 3.357 16.290 1.00 93.06 79 GLY A O 1
ATOM 618 N N . ASN A 1 80 ? -6.863 2.160 17.987 1.00 94.44 80 ASN A N 1
ATOM 619 C CA . ASN A 1 80 ? -6.297 0.862 17.580 1.00 94.44 80 ASN A CA 1
ATOM 620 C C . ASN A 1 80 ? -7.097 0.140 16.477 1.00 94.44 80 ASN A C 1
ATOM 622 O O . ASN A 1 80 ? -7.110 -1.085 16.421 1.00 94.44 80 ASN A O 1
ATOM 626 N N . THR A 1 81 ? -7.782 0.875 15.595 1.00 95.50 81 THR A N 1
ATOM 627 C CA . THR A 1 81 ? -8.476 0.273 14.438 1.00 95.50 81 THR A CA 1
ATOM 628 C C . THR A 1 81 ? -7.518 -0.619 13.634 1.00 95.50 81 THR A C 1
ATOM 630 O O . THR A 1 81 ? -6.452 -0.134 13.278 1.00 95.50 81 THR A O 1
ATOM 633 N N . PRO A 1 82 ? -7.836 -1.886 13.330 1.00 97.44 82 PRO A N 1
ATOM 634 C CA . PRO A 1 82 ? -6.939 -2.736 12.552 1.00 97.44 82 PRO A CA 1
ATOM 635 C C . PRO A 1 82 ? -6.546 -2.096 11.211 1.00 97.44 82 PRO A C 1
ATOM 637 O O . PRO A 1 82 ? -7.418 -1.765 10.405 1.00 97.44 82 PRO A O 1
ATOM 640 N N . THR A 1 83 ? -5.245 -1.928 10.971 1.00 97.62 83 THR A N 1
ATOM 641 C CA . THR A 1 83 ? -4.704 -1.371 9.725 1.00 97.62 83 THR A CA 1
ATOM 642 C C . THR A 1 83 ? -3.905 -2.430 8.982 1.00 97.62 83 THR A C 1
ATOM 644 O O . THR A 1 83 ? -2.908 -2.936 9.487 1.00 97.62 83 THR A O 1
ATOM 647 N N . PHE A 1 84 ? -4.316 -2.728 7.759 1.00 98.38 84 PHE A N 1
ATOM 648 C CA . PHE A 1 84 ? -3.695 -3.703 6.879 1.00 98.38 84 PHE A CA 1
ATOM 649 C C . PHE A 1 84 ? -2.773 -2.975 5.909 1.00 98.38 84 PHE A C 1
ATOM 651 O O . PHE A 1 84 ? -3.249 -2.205 5.081 1.00 98.38 84 PHE A O 1
ATOM 658 N N . VAL A 1 85 ? -1.468 -3.200 6.009 1.00 98.31 85 VAL A N 1
ATOM 659 C CA . VAL A 1 85 ? -0.471 -2.648 5.087 1.00 98.31 85 VAL A CA 1
ATOM 660 C C . VAL A 1 85 ? -0.152 -3.714 4.052 1.00 98.31 85 VAL A C 1
ATOM 662 O O . VAL A 1 85 ? 0.389 -4.768 4.380 1.00 98.31 85 VAL A O 1
ATOM 665 N N . ILE A 1 86 ? -0.525 -3.455 2.805 1.00 98.56 86 ILE A N 1
ATOM 666 C CA . ILE A 1 86 ? -0.277 -4.357 1.686 1.00 98.56 86 ILE A CA 1
ATOM 667 C C . ILE A 1 86 ? 1.162 -4.176 1.211 1.00 98.56 86 ILE A C 1
ATOM 669 O O . ILE A 1 86 ? 1.615 -3.051 1.001 1.00 98.56 86 ILE A O 1
ATOM 673 N N . SER A 1 87 ? 1.868 -5.288 1.005 1.00 98.56 87 SER A N 1
ATOM 674 C CA . SER A 1 87 ? 3.195 -5.282 0.393 1.00 98.56 87 SER A CA 1
ATOM 675 C C . SER A 1 87 ? 3.175 -4.589 -0.974 1.00 98.56 87 SER A C 1
ATOM 677 O O . SER A 1 87 ? 2.298 -4.873 -1.795 1.00 98.56 87 SER A O 1
ATOM 679 N N . ILE A 1 88 ? 4.186 -3.779 -1.277 1.00 98.38 88 ILE A N 1
ATOM 680 C CA . ILE A 1 88 ? 4.425 -3.302 -2.638 1.00 98.38 88 ILE A CA 1
ATOM 681 C C . ILE A 1 88 ? 4.721 -4.511 -3.526 1.00 98.38 88 ILE A C 1
ATOM 683 O O . ILE A 1 88 ? 5.616 -5.312 -3.240 1.00 98.38 88 ILE A O 1
ATOM 687 N N . LYS A 1 89 ? 3.952 -4.650 -4.604 1.00 96.94 89 LYS A N 1
ATOM 688 C CA . LYS A 1 89 ? 4.162 -5.700 -5.599 1.00 96.94 89 LYS A CA 1
ATOM 689 C C . LYS A 1 89 ? 5.301 -5.305 -6.549 1.00 96.94 89 LYS A C 1
ATOM 691 O O . LYS A 1 89 ? 5.374 -4.139 -6.943 1.00 96.94 89 LYS A O 1
ATOM 696 N N . PRO A 1 90 ? 6.135 -6.258 -6.997 1.00 96.56 90 PRO A N 1
ATOM 697 C CA . PRO A 1 90 ? 6.987 -6.017 -8.157 1.00 96.56 90 PRO A CA 1
ATOM 698 C C . PRO A 1 90 ? 6.101 -5.686 -9.364 1.00 96.56 90 PRO A C 1
ATOM 700 O O . PRO A 1 90 ? 4.919 -6.022 -9.372 1.00 96.56 90 PRO A O 1
ATOM 703 N N . SER A 1 91 ? 6.621 -5.014 -10.386 1.00 97.50 91 SER A N 1
ATOM 704 C CA . SER A 1 91 ? 5.885 -4.798 -11.640 1.00 97.50 91 SER A CA 1
ATOM 705 C C . SER A 1 91 ? 6.850 -4.606 -12.808 1.00 97.50 91 SER A C 1
ATOM 707 O O . SER A 1 91 ? 7.969 -4.146 -12.564 1.00 97.50 91 SER A O 1
ATOM 709 N N . PRO A 1 92 ? 6.466 -4.950 -14.053 1.00 97.69 92 PRO A N 1
ATOM 710 C CA . PRO A 1 92 ? 7.321 -4.732 -15.218 1.00 97.69 92 PRO A CA 1
ATOM 711 C C . PRO A 1 92 ? 7.818 -3.285 -15.326 1.00 97.69 92 PRO A C 1
ATOM 713 O O . PRO A 1 92 ? 9.017 -3.052 -15.458 1.00 97.69 92 PRO A O 1
ATOM 716 N N . GLY A 1 93 ? 6.915 -2.314 -15.165 1.00 96.94 93 GLY A N 1
ATOM 717 C CA . GLY A 1 93 ? 7.212 -0.885 -15.278 1.00 96.94 93 GLY A CA 1
ATOM 718 C C . GLY A 1 93 ? 8.024 -0.308 -14.116 1.00 96.94 93 GLY A C 1
ATOM 719 O O . GLY A 1 93 ? 8.458 0.836 -14.192 1.00 96.94 93 GLY A O 1
ATOM 720 N N . ARG A 1 94 ? 8.249 -1.073 -13.037 1.00 96.44 94 ARG A N 1
ATOM 721 C CA . ARG A 1 94 ? 9.043 -0.650 -11.866 1.00 96.44 94 ARG A CA 1
ATOM 722 C C . ARG A 1 94 ? 10.088 -1.674 -11.442 1.00 96.44 94 ARG A C 1
ATOM 724 O O . ARG A 1 94 ? 10.524 -1.676 -10.295 1.00 96.44 94 ARG A O 1
ATOM 731 N N . ILE A 1 95 ? 10.510 -2.552 -12.351 1.00 96.06 95 ILE A N 1
ATOM 732 C CA . ILE A 1 95 ? 11.408 -3.660 -12.002 1.00 96.06 95 ILE A CA 1
ATOM 733 C C . ILE A 1 95 ? 12.766 -3.178 -11.469 1.00 96.06 95 ILE A C 1
ATOM 735 O O . ILE A 1 95 ? 13.340 -3.825 -10.595 1.00 96.06 95 ILE A O 1
ATOM 739 N N . ALA A 1 96 ? 13.232 -2.008 -11.919 1.00 97.12 96 ALA A N 1
ATOM 740 C CA . ALA A 1 96 ? 14.452 -1.367 -11.428 1.00 97.12 96 ALA A CA 1
ATOM 741 C C . ALA A 1 96 ? 14.403 -1.053 -9.920 1.00 97.12 96 ALA A C 1
ATOM 743 O O . ALA A 1 96 ? 15.433 -1.061 -9.255 1.00 97.12 96 ALA A O 1
ATOM 744 N N . PHE A 1 97 ? 13.209 -0.852 -9.357 1.00 97.75 97 PHE A N 1
ATOM 745 C CA . PHE A 1 97 ? 13.008 -0.520 -7.945 1.00 97.75 97 PHE A CA 1
ATOM 746 C C . PHE A 1 97 ? 12.753 -1.747 -7.061 1.00 97.75 97 PHE A C 1
ATOM 748 O O . PHE A 1 97 ? 12.498 -1.611 -5.862 1.00 97.75 97 PHE A O 1
ATOM 755 N N . ALA A 1 98 ? 12.812 -2.964 -7.613 1.00 96.31 98 ALA A N 1
ATOM 756 C CA . ALA A 1 98 ? 12.381 -4.172 -6.911 1.00 96.31 98 ALA A CA 1
ATOM 757 C C . ALA A 1 98 ? 13.149 -4.425 -5.599 1.00 96.31 98 ALA A C 1
ATOM 759 O O . ALA A 1 98 ? 12.592 -4.992 -4.659 1.00 96.31 98 ALA A O 1
ATOM 760 N N . GLU A 1 99 ? 14.412 -4.006 -5.500 1.00 97.62 99 GLU A N 1
ATOM 761 C CA . GLU A 1 99 ? 15.192 -4.100 -4.259 1.00 97.62 99 GLU A CA 1
ATOM 762 C C . GLU A 1 99 ? 14.698 -3.151 -3.169 1.00 97.62 99 GLU A C 1
ATOM 764 O O . GLU A 1 99 ? 14.492 -3.587 -2.032 1.00 97.62 99 GLU A O 1
ATOM 769 N N . GLN A 1 100 ? 14.434 -1.891 -3.519 1.00 98.31 100 GLN A N 1
ATOM 770 C CA . GLN A 1 100 ? 13.858 -0.908 -2.601 1.00 98.31 100 GLN A CA 1
ATOM 771 C C . GLN A 1 100 ? 12.459 -1.338 -2.156 1.00 98.31 100 GLN A C 1
ATOM 773 O O . GLN A 1 100 ? 12.170 -1.341 -0.963 1.00 98.31 100 GLN A O 1
ATOM 778 N N . GLN A 1 101 ? 11.624 -1.820 -3.081 1.00 98.38 101 GLN A N 1
ATOM 779 C CA . GLN A 1 101 ? 10.298 -2.358 -2.760 1.00 98.38 101 GLN A CA 1
ATOM 780 C C . GLN A 1 101 ? 10.388 -3.553 -1.795 1.00 98.38 101 GLN A C 1
ATOM 782 O O . GLN A 1 101 ? 9.654 -3.616 -0.808 1.00 98.38 101 GLN A O 1
ATOM 787 N N . ARG A 1 102 ? 11.328 -4.489 -2.017 1.00 98.31 102 ARG A N 1
ATOM 788 C CA . ARG A 1 102 ? 11.585 -5.598 -1.079 1.00 98.31 102 ARG A CA 1
ATOM 789 C C . ARG A 1 102 ? 12.048 -5.095 0.287 1.00 98.31 102 ARG A C 1
ATOM 791 O O . ARG A 1 102 ? 11.637 -5.657 1.300 1.00 98.31 102 ARG A O 1
ATOM 798 N N . SER A 1 103 ? 12.899 -4.073 0.322 1.00 98.56 103 SER A N 1
ATOM 799 C CA . SER A 1 103 ? 13.369 -3.468 1.569 1.00 98.56 103 SER A CA 1
ATOM 800 C C . SER A 1 103 ? 12.224 -2.815 2.344 1.00 98.56 103 SER A C 1
ATOM 802 O O . SER A 1 103 ? 12.030 -3.136 3.517 1.00 98.56 103 SER A O 1
ATOM 804 N N . TYR A 1 104 ? 11.391 -2.017 1.670 1.00 98.62 104 TYR A N 1
ATOM 805 C CA . TYR A 1 104 ? 10.177 -1.434 2.240 1.00 98.62 104 TYR A CA 1
ATOM 806 C C . TYR A 1 104 ? 9.260 -2.516 2.816 1.00 98.62 104 TYR A C 1
ATOM 808 O O . TYR A 1 104 ? 8.872 -2.438 3.978 1.00 98.62 104 TYR A O 1
ATOM 816 N N . ASN A 1 105 ? 8.976 -3.569 2.044 1.00 98.75 105 ASN A N 1
ATOM 817 C CA . ASN A 1 105 ? 8.111 -4.667 2.477 1.00 98.75 105 ASN A CA 1
ATOM 818 C C . ASN A 1 105 ? 8.625 -5.348 3.750 1.00 98.75 105 ASN A C 1
ATOM 820 O O . ASN A 1 105 ? 7.840 -5.616 4.656 1.00 98.75 105 ASN A O 1
ATOM 824 N N . ARG A 1 106 ? 9.939 -5.596 3.852 1.00 98.69 106 ARG A N 1
ATOM 825 C CA . ARG A 1 106 ? 10.539 -6.168 5.069 1.00 98.69 106 ARG A CA 1
ATOM 826 C C . ARG A 1 106 ? 10.366 -5.245 6.274 1.00 98.69 106 ARG A C 1
ATOM 828 O O . ARG A 1 106 ? 9.984 -5.713 7.342 1.00 98.69 106 ARG A O 1
ATOM 835 N N . GLN A 1 107 ? 10.623 -3.949 6.111 1.00 98.69 107 GLN A N 1
ATOM 8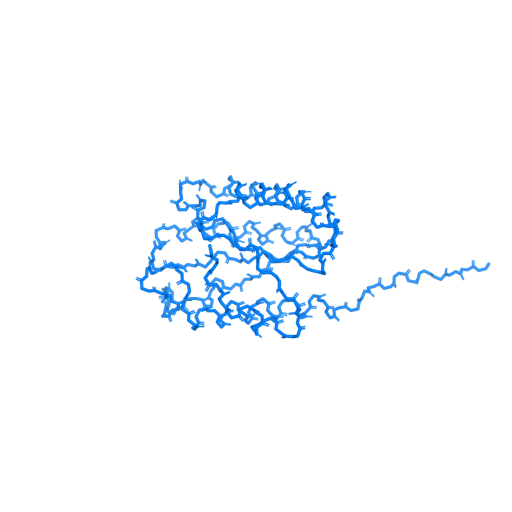36 C CA . GLN A 1 107 ? 10.495 -2.983 7.205 1.00 98.69 107 GLN A CA 1
ATOM 837 C C . GLN A 1 107 ? 9.030 -2.767 7.621 1.00 98.69 107 GLN A C 1
ATOM 839 O O . GLN A 1 107 ? 8.731 -2.703 8.812 1.00 98.69 107 GLN A O 1
ATOM 844 N N . ALA A 1 108 ? 8.100 -2.728 6.663 1.00 98.50 108 ALA A N 1
ATOM 845 C CA . ALA A 1 108 ? 6.663 -2.658 6.922 1.00 98.50 108 ALA A CA 1
ATOM 846 C C . ALA A 1 108 ? 6.143 -3.913 7.646 1.00 98.50 108 ALA A C 1
ATOM 848 O O . ALA A 1 108 ? 5.331 -3.799 8.564 1.00 98.50 108 ALA A O 1
ATOM 849 N N . ALA A 1 109 ? 6.651 -5.100 7.297 1.00 98.56 109 ALA A N 1
ATOM 850 C CA . ALA A 1 109 ? 6.374 -6.325 8.041 1.00 98.56 109 ALA A CA 1
ATOM 851 C C . ALA A 1 109 ? 6.921 -6.259 9.478 1.00 98.56 109 ALA A C 1
ATOM 853 O O . ALA A 1 109 ? 6.220 -6.649 10.406 1.00 98.56 109 ALA A O 1
ATOM 854 N N . GLY A 1 110 ? 8.122 -5.701 9.678 1.00 98.56 110 GLY A N 1
ATOM 855 C CA . GLY A 1 110 ? 8.678 -5.442 11.011 1.00 98.56 110 GLY A CA 1
ATOM 856 C C . GLY A 1 110 ? 7.774 -4.546 11.864 1.00 98.56 110 GLY A C 1
ATOM 857 O O . GLY A 1 110 ? 7.459 -4.892 12.996 1.00 98.56 110 GLY A O 1
ATOM 858 N N . ILE A 1 111 ? 7.248 -3.458 11.286 1.00 98.19 111 ILE A N 1
ATOM 859 C CA . ILE A 1 111 ? 6.263 -2.592 11.961 1.00 98.19 111 ILE A CA 1
ATOM 860 C C . ILE A 1 111 ? 5.031 -3.384 12.414 1.00 98.19 111 ILE A C 1
ATOM 862 O O . ILE A 1 111 ? 4.530 -3.152 13.512 1.00 98.19 111 ILE A O 1
ATOM 866 N N . ALA A 1 112 ? 4.527 -4.292 11.574 1.00 97.81 112 ALA A N 1
ATOM 867 C CA . ALA A 1 112 ? 3.368 -5.115 11.910 1.00 97.81 112 ALA A CA 1
ATOM 868 C C . ALA A 1 112 ? 3.660 -6.136 13.021 1.00 97.81 112 ALA A C 1
ATOM 870 O O . ALA A 1 112 ? 2.781 -6.419 13.829 1.00 97.81 112 ALA A O 1
ATOM 871 N N . SER A 1 113 ? 4.886 -6.659 13.096 1.00 97.50 113 SER A N 1
ATOM 872 C CA . SER A 1 113 ? 5.307 -7.547 14.188 1.00 97.50 113 SER A CA 1
ATOM 873 C C . SER A 1 113 ? 5.358 -6.828 15.540 1.00 97.50 113 SER A C 1
ATOM 875 O O . SER A 1 113 ? 5.018 -7.427 16.558 1.00 97.50 113 SER A O 1
ATOM 877 N N . ASP A 1 114 ? 5.722 -5.543 15.547 1.00 96.88 114 ASP A N 1
ATOM 878 C CA . ASP A 1 114 ? 5.874 -4.744 16.771 1.00 96.88 114 ASP A CA 1
ATOM 879 C C . ASP A 1 114 ? 4.564 -4.091 17.251 1.00 96.88 114 ASP A C 1
ATOM 881 O O . ASP A 1 114 ? 4.499 -3.546 18.355 1.00 96.88 114 ASP A O 1
ATOM 885 N N . ALA A 1 115 ? 3.509 -4.094 16.430 1.00 95.56 115 ALA A N 1
ATOM 886 C CA . ALA A 1 115 ? 2.259 -3.401 16.728 1.00 95.56 115 ALA A CA 1
ATOM 887 C C . ALA A 1 115 ? 1.027 -4.261 16.441 1.00 95.56 115 ALA A C 1
ATOM 889 O O . ALA A 1 115 ? 0.672 -4.521 15.296 1.00 95.56 115 ALA A O 1
ATOM 890 N N . SER A 1 116 ? 0.290 -4.603 17.499 1.00 95.31 116 SER A N 1
ATOM 891 C CA . SER A 1 116 ? -0.870 -5.498 17.425 1.00 95.31 116 SER A CA 1
ATOM 892 C C . SER A 1 116 ? -2.048 -4.962 16.605 1.00 95.31 116 SER A C 1
ATOM 894 O O . SER A 1 116 ? -2.902 -5.751 16.204 1.00 95.31 116 SER A O 1
ATOM 896 N N . ASP A 1 117 ? -2.135 -3.650 16.362 1.00 96.38 117 ASP A N 1
ATOM 897 C CA . ASP A 1 117 ? -3.163 -3.031 15.520 1.00 96.38 117 ASP A CA 1
ATOM 898 C C . ASP A 1 117 ? -2.778 -2.958 14.035 1.00 96.38 117 ASP A C 1
ATOM 900 O O . ASP A 1 117 ? -3.610 -2.557 13.220 1.00 96.38 117 ASP A O 1
ATOM 904 N N . ILE A 1 118 ? -1.556 -3.358 13.674 1.00 98.25 118 ILE A N 1
ATOM 905 C CA . ILE A 1 118 ? -1.048 -3.350 12.303 1.00 98.25 118 ILE A CA 1
ATOM 906 C C . ILE A 1 118 ? -0.912 -4.785 11.799 1.00 98.25 118 ILE A C 1
ATOM 908 O O . ILE A 1 118 ? -0.442 -5.676 12.498 1.00 98.25 118 ILE A O 1
ATOM 912 N N . VAL A 1 119 ? -1.336 -5.019 10.561 1.00 98.25 119 VAL A N 1
ATOM 913 C CA . VAL A 1 119 ? -1.270 -6.329 9.916 1.00 98.25 119 VAL A CA 1
ATOM 914 C C . VAL A 1 119 ? -0.598 -6.172 8.562 1.00 98.25 119 VAL A C 1
ATOM 916 O O . VAL A 1 119 ? -1.043 -5.378 7.737 1.00 98.25 119 VAL A O 1
ATOM 919 N N . PHE A 1 120 ? 0.464 -6.929 8.311 1.00 98.44 120 PHE A N 1
ATOM 920 C CA . PHE A 1 120 ? 1.111 -6.941 7.003 1.00 98.44 120 PHE A CA 1
ATOM 921 C C . PHE A 1 120 ? 0.446 -7.971 6.084 1.00 98.44 120 PHE A C 1
ATOM 923 O O . PHE A 1 120 ? 0.275 -9.131 6.462 1.00 98.44 120 PHE A O 1
ATOM 930 N N . VAL A 1 121 ? 0.067 -7.549 4.879 1.00 98.50 121 VAL A N 1
ATOM 931 C CA . VAL A 1 121 ? -0.556 -8.394 3.852 1.00 98.50 121 VAL A CA 1
ATOM 932 C C . VAL A 1 121 ? 0.484 -8.660 2.761 1.00 98.50 121 VAL A C 1
ATOM 934 O O . VAL A 1 121 ? 0.654 -7.849 1.849 1.00 98.50 121 VAL A O 1
ATOM 937 N N . ASP A 1 122 ? 1.202 -9.783 2.872 1.00 97.62 122 ASP A N 1
ATOM 938 C CA . ASP A 1 122 ? 2.224 -10.187 1.894 1.00 97.62 122 ASP A CA 1
ATOM 939 C C . ASP A 1 122 ? 1.579 -10.819 0.650 1.00 97.62 122 ASP A C 1
ATOM 941 O O . ASP A 1 122 ? 1.157 -11.981 0.653 1.00 97.62 122 ASP A O 1
ATOM 945 N N . VAL A 1 123 ? 1.498 -10.027 -0.420 1.00 97.69 123 VAL A N 1
ATOM 946 C CA . VAL A 1 123 ? 1.022 -10.449 -1.748 1.00 97.69 123 VAL A CA 1
ATOM 947 C C . VAL A 1 123 ? 2.112 -10.378 -2.815 1.00 97.69 123 VAL A C 1
ATOM 949 O O . VAL A 1 123 ? 1.880 -10.774 -3.955 1.00 97.69 123 VAL A O 1
ATOM 952 N N . ALA A 1 124 ? 3.299 -9.860 -2.486 1.00 97.56 124 ALA A N 1
ATOM 953 C CA . ALA A 1 124 ? 4.316 -9.515 -3.474 1.00 97.56 124 ALA A CA 1
ATOM 954 C C . ALA A 1 124 ? 4.809 -10.737 -4.264 1.00 97.56 124 ALA A C 1
ATOM 956 O O . ALA A 1 124 ? 5.037 -10.641 -5.470 1.00 97.56 124 ALA A O 1
ATOM 957 N N . ARG A 1 125 ? 4.948 -11.894 -3.604 1.00 96.44 125 ARG A N 1
ATOM 958 C CA . ARG A 1 125 ? 5.423 -13.133 -4.242 1.00 96.44 125 ARG A CA 1
ATOM 959 C C . ARG A 1 125 ? 4.414 -13.713 -5.230 1.00 96.44 125 ARG A C 1
ATOM 961 O O . ARG A 1 125 ? 4.815 -14.309 -6.220 1.00 96.44 125 ARG A O 1
ATOM 968 N N . GLN A 1 126 ? 3.125 -13.513 -4.985 1.00 97.88 126 GLN A N 1
ATOM 969 C CA . GLN A 1 126 ? 2.025 -14.026 -5.798 1.00 97.88 126 GLN A CA 1
ATOM 970 C C . GLN A 1 126 ? 1.969 -13.344 -7.172 1.00 97.88 126 GLN A C 1
ATOM 972 O O . GLN A 1 126 ? 1.384 -13.889 -8.100 1.00 97.88 126 GLN A O 1
ATOM 977 N N . PHE A 1 127 ? 2.615 -12.185 -7.316 1.00 98.06 127 PHE A N 1
ATOM 978 C CA . PHE A 1 127 ? 2.770 -11.486 -8.589 1.00 98.06 127 PHE A CA 1
ATOM 979 C C . PHE A 1 127 ? 3.936 -12.001 -9.450 1.00 98.06 127 PHE A C 1
ATOM 981 O O . PHE A 1 127 ? 4.125 -11.515 -10.567 1.00 98.06 127 PHE A O 1
ATOM 988 N N . LEU A 1 128 ? 4.726 -12.963 -8.961 1.00 97.69 128 LEU A N 1
ATOM 989 C CA . LEU A 1 128 ? 5.877 -13.505 -9.678 1.00 97.69 128 LEU A CA 1
ATOM 990 C C . LEU A 1 128 ? 5.566 -14.864 -10.317 1.00 97.69 128 LEU A C 1
ATOM 992 O O . LEU A 1 128 ? 5.034 -15.763 -9.675 1.00 97.69 128 LEU A O 1
ATOM 996 N N . VAL A 1 129 ? 6.001 -15.037 -11.563 1.00 97.38 129 VAL A N 1
ATOM 997 C CA . VAL A 1 129 ? 6.064 -16.305 -12.293 1.00 97.38 129 VAL A CA 1
ATOM 998 C C . VAL A 1 129 ? 7.526 -16.525 -12.674 1.00 97.38 129 VAL A C 1
ATOM 1000 O O . VAL A 1 129 ? 8.134 -15.682 -13.332 1.00 97.38 129 VAL A O 1
ATOM 1003 N N . ASN A 1 130 ? 8.129 -17.623 -12.209 1.00 95.69 130 ASN A N 1
ATOM 1004 C CA . ASN A 1 130 ? 9.556 -17.921 -12.416 1.00 95.69 130 ASN A CA 1
ATOM 1005 C C . ASN A 1 130 ? 10.490 -16.763 -11.999 1.00 95.69 130 ASN A C 1
ATOM 1007 O O . ASN A 1 130 ? 11.465 -16.445 -12.678 1.00 95.69 130 ASN A O 1
ATOM 1011 N N . GLY A 1 131 ? 10.160 -16.091 -10.891 1.00 93.44 131 GLY A N 1
ATOM 1012 C CA . GLY A 1 131 ? 10.953 -14.986 -10.340 1.00 93.44 131 GLY A CA 1
ATOM 1013 C C . GLY A 1 131 ? 10.803 -13.642 -11.063 1.00 93.44 131 GLY A C 1
ATOM 1014 O O . GLY A 1 131 ? 11.459 -12.679 -10.670 1.00 93.44 131 GLY A O 1
ATOM 1015 N N . ARG A 1 132 ? 9.938 -13.539 -12.079 1.00 94.81 132 ARG A N 1
ATOM 1016 C CA . ARG A 1 132 ? 9.652 -12.294 -12.814 1.00 94.81 132 ARG A CA 1
ATOM 1017 C C . ARG A 1 132 ? 8.177 -11.913 -12.695 1.00 94.81 132 ARG A C 1
ATOM 1019 O O . ARG A 1 132 ? 7.364 -12.806 -12.477 1.00 94.81 132 ARG A O 1
ATOM 1026 N N . PRO A 1 133 ? 7.801 -10.627 -12.821 1.00 97.06 133 PRO A N 1
ATOM 1027 C CA . PRO A 1 133 ? 6.391 -10.247 -12.834 1.00 97.06 133 PRO A CA 1
ATOM 1028 C C . PRO A 1 133 ? 5.612 -11.022 -13.908 1.00 97.06 133 PRO A C 1
ATOM 1030 O O . PRO A 1 133 ? 6.045 -11.073 -15.058 1.00 97.06 133 PRO A O 1
ATOM 1033 N N . GLY A 1 134 ? 4.502 -11.649 -13.513 1.00 97.25 134 GLY A N 1
ATOM 1034 C CA . GLY A 1 134 ? 3.616 -12.384 -14.422 1.00 97.25 134 GLY A CA 1
ATOM 1035 C C . GLY A 1 134 ? 2.652 -11.478 -15.196 1.00 97.25 134 GLY A C 1
ATOM 1036 O O . GLY A 1 134 ? 2.719 -10.252 -15.101 1.00 97.25 134 GLY A O 1
ATOM 1037 N N . ASP A 1 135 ? 1.708 -12.083 -15.920 1.00 97.25 135 ASP A N 1
ATOM 1038 C CA . ASP A 1 135 ? 0.673 -11.376 -16.692 1.00 97.25 135 ASP A CA 1
ATOM 1039 C C . ASP A 1 135 ? -0.492 -10.882 -15.806 1.00 97.25 135 ASP A C 1
ATOM 1041 O O . ASP A 1 135 ? -1.644 -11.308 -15.896 1.00 97.25 135 ASP A O 1
ATOM 1045 N N . PHE A 1 136 ? -0.165 -9.993 -14.869 1.00 98.25 136 PHE A N 1
ATOM 1046 C CA . PHE A 1 136 ? -1.094 -9.456 -13.866 1.00 98.25 136 PHE A CA 1
ATOM 1047 C C . PHE A 1 136 ? -1.281 -7.938 -13.975 1.00 98.25 136 PHE A C 1
ATOM 1049 O O . PHE A 1 136 ? -1.897 -7.316 -13.102 1.00 98.25 136 PHE A O 1
ATOM 1056 N N . TYR A 1 137 ? -0.737 -7.327 -15.027 1.00 98.00 137 TYR A N 1
ATOM 1057 C CA . TYR A 1 137 ? -0.644 -5.880 -15.181 1.00 98.00 137 TYR A CA 1
ATOM 1058 C C . TYR A 1 137 ? -1.390 -5.410 -16.424 1.00 98.00 137 TYR A C 1
ATOM 1060 O O . TYR A 1 137 ? -1.575 -6.145 -17.390 1.00 98.00 137 TYR A O 1
ATOM 1068 N N . ALA A 1 138 ? -1.841 -4.165 -16.376 1.00 96.56 138 ALA A N 1
ATOM 1069 C CA . ALA A 1 138 ? -2.315 -3.438 -17.537 1.00 96.56 138 ALA A CA 1
ATOM 1070 C C . ALA A 1 138 ? -1.141 -3.143 -18.501 1.00 96.56 138 ALA A C 1
ATOM 1072 O O . ALA A 1 138 ? 0.021 -3.313 -18.118 1.00 96.56 138 ALA A O 1
ATOM 1073 N N . PRO A 1 139 ? -1.408 -2.648 -19.726 1.00 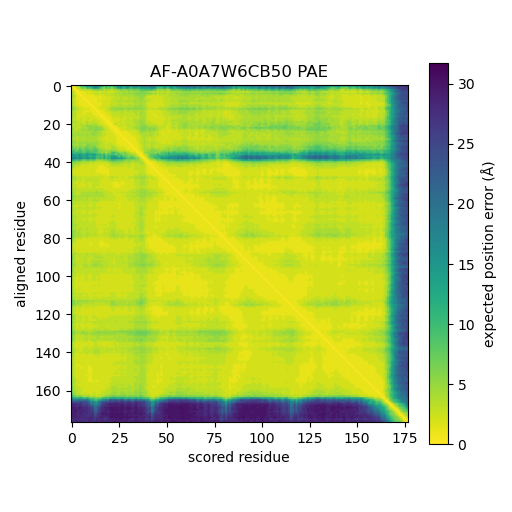96.50 139 PRO A N 1
ATOM 1074 C CA . PRO A 1 139 ? -0.360 -2.363 -20.713 1.00 96.50 139 PRO A CA 1
ATOM 1075 C C . PRO A 1 139 ? 0.731 -1.384 -20.251 1.00 96.50 139 PRO A C 1
ATOM 1077 O O . PRO A 1 139 ? 1.832 -1.407 -20.785 1.00 96.50 139 PRO A O 1
ATOM 1080 N N . ASP A 1 140 ? 0.454 -0.545 -19.247 1.00 95.06 140 ASP A N 1
ATOM 1081 C CA . ASP A 1 140 ? 1.457 0.346 -18.646 1.00 95.06 140 ASP A CA 1
ATOM 1082 C C . ASP A 1 140 ? 2.492 -0.379 -17.767 1.00 95.06 140 ASP A C 1
ATOM 1084 O O . ASP A 1 140 ? 3.446 0.236 -17.293 1.00 95.06 140 ASP A O 1
ATOM 1088 N N . GLY A 1 141 ? 2.310 -1.680 -17.522 1.00 96.31 141 GLY A N 1
ATOM 1089 C CA . GLY A 1 141 ? 3.222 -2.499 -16.737 1.00 96.31 141 GLY A CA 1
ATOM 1090 C C . GLY A 1 141 ? 3.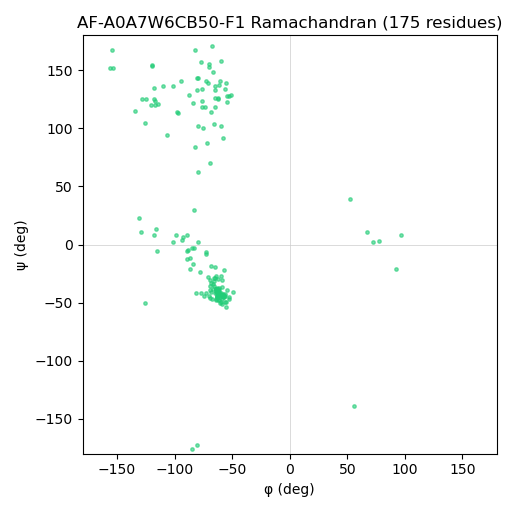277 -2.134 -15.252 1.00 96.31 141 GLY A C 1
ATOM 1091 O O . GLY A 1 141 ? 4.162 -2.630 -14.560 1.00 96.31 141 GLY A O 1
ATOM 1092 N N . VAL A 1 142 ? 2.374 -1.292 -14.741 1.00 96.19 142 VAL A N 1
ATOM 1093 C CA . VAL A 1 142 ? 2.357 -0.835 -13.340 1.00 96.19 142 VAL A CA 1
ATOM 1094 C C . VAL A 1 142 ? 1.007 -1.110 -12.695 1.00 96.19 142 VAL A C 1
ATOM 1096 O O . VAL A 1 142 ? 0.952 -1.700 -11.612 1.00 96.19 142 VAL A O 1
ATOM 1099 N N . HIS A 1 143 ? -0.095 -0.718 -13.327 1.00 96.19 143 HIS A N 1
ATOM 1100 C CA . HIS A 1 143 ? -1.431 -0.951 -12.787 1.00 96.19 143 HIS A CA 1
ATOM 1101 C C . HIS A 1 143 ? -1.851 -2.407 -12.987 1.00 96.19 143 HIS A C 1
ATOM 1103 O O . HIS A 1 143 ? -1.315 -3.107 -13.839 1.00 96.19 143 HIS A O 1
ATOM 1109 N N . LEU A 1 144 ? -2.784 -2.889 -12.167 1.00 97.06 144 LEU A N 1
ATOM 1110 C CA . LEU A 1 144 ? -3.252 -4.272 -12.235 1.00 97.06 144 LEU A CA 1
ATOM 1111 C C . LEU A 1 144 ? -4.283 -4.454 -13.349 1.00 97.06 144 LEU A C 1
ATOM 1113 O O . LEU A 1 144 ? -5.128 -3.583 -13.564 1.00 97.06 144 LEU A O 1
ATOM 1117 N N . ASN A 1 145 ? -4.235 -5.608 -14.011 1.00 96.81 145 ASN A N 1
ATOM 1118 C CA . ASN A 1 145 ? -5.355 -6.114 -14.802 1.00 96.81 145 ASN A CA 1
ATOM 1119 C C . ASN A 1 145 ? -6.339 -6.887 -13.891 1.00 96.81 145 ASN A C 1
ATOM 1121 O O . ASN A 1 145 ? -6.161 -6.950 -12.670 1.00 96.81 145 ASN A O 1
ATOM 1125 N N . ALA A 1 146 ? -7.378 -7.494 -14.473 1.00 96.31 146 ALA A N 1
ATOM 1126 C CA . ALA A 1 146 ? -8.365 -8.271 -13.719 1.00 96.31 146 ALA A CA 1
ATOM 1127 C C . ALA A 1 146 ? -7.734 -9.429 -12.915 1.00 96.31 146 ALA A C 1
ATOM 1129 O O . ALA A 1 146 ? -8.048 -9.601 -11.739 1.00 96.31 146 ALA A O 1
ATOM 1130 N N . ALA A 1 147 ? -6.791 -10.175 -13.502 1.00 97.31 147 ALA A N 1
ATOM 1131 C CA . ALA A 1 147 ? -6.094 -11.264 -12.815 1.00 97.31 147 ALA A CA 1
ATOM 1132 C C . ALA A 1 147 ? -5.247 -10.757 -11.634 1.00 97.31 147 ALA A C 1
ATOM 1134 O O . ALA A 1 147 ? -5.230 -11.363 -10.561 1.00 97.31 147 ALA A O 1
ATOM 1135 N N . GLY A 1 148 ? -4.604 -9.599 -11.790 1.00 97.75 148 GLY A N 1
ATOM 1136 C CA . GLY A 1 148 ? -3.876 -8.945 -10.708 1.00 97.75 148 GLY A CA 1
ATOM 1137 C C . GLY A 1 148 ? -4.774 -8.511 -9.548 1.00 97.75 148 GLY A C 1
ATOM 1138 O O . GLY A 1 148 ? -4.413 -8.696 -8.382 1.00 97.75 148 GLY A O 1
ATOM 1139 N N . TYR A 1 149 ? -5.966 -7.985 -9.842 1.00 97.44 149 TYR A N 1
ATOM 1140 C CA . TYR A 1 149 ? -6.943 -7.645 -8.804 1.00 97.44 149 TYR A CA 1
ATOM 1141 C C . TYR A 1 149 ? -7.473 -8.876 -8.062 1.00 97.44 149 TYR A C 1
ATOM 1143 O O . TYR A 1 149 ? -7.706 -8.778 -6.860 1.00 97.44 149 TYR A O 1
ATOM 1151 N N . ILE A 1 150 ? -7.570 -10.048 -8.700 1.00 97.25 150 ILE A N 1
ATOM 1152 C CA . ILE A 1 150 ? -7.920 -11.306 -8.011 1.00 97.25 150 ILE A CA 1
ATOM 1153 C C . ILE A 1 150 ? -6.868 -11.666 -6.949 1.00 97.25 150 ILE A C 1
ATOM 1155 O O . ILE A 1 150 ? -7.227 -12.027 -5.826 1.00 97.25 150 ILE A O 1
ATOM 1159 N N . ILE A 1 151 ? -5.574 -11.530 -7.264 1.00 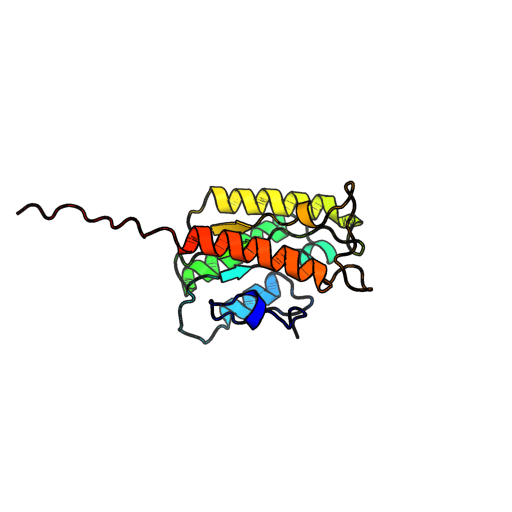97.69 151 ILE A N 1
ATOM 1160 C CA . ILE A 1 151 ? -4.484 -11.771 -6.300 1.00 97.69 151 ILE A CA 1
ATOM 1161 C C . ILE A 1 151 ? -4.615 -10.826 -5.102 1.00 97.69 151 ILE A C 1
ATOM 1163 O O . ILE A 1 151 ? -4.589 -11.271 -3.949 1.00 97.69 151 ILE A O 1
ATOM 1167 N N . LEU A 1 152 ? -4.782 -9.530 -5.380 1.00 96.94 152 LEU A N 1
ATOM 1168 C CA . LEU A 1 152 ? -4.902 -8.501 -4.350 1.00 96.94 152 LEU A CA 1
ATOM 1169 C C . LEU A 1 152 ? -6.122 -8.748 -3.457 1.00 96.94 152 LEU A C 1
ATOM 1171 O O . LEU A 1 152 ? -6.000 -8.762 -2.232 1.00 96.94 152 LEU A O 1
ATOM 1175 N N . THR A 1 153 ? -7.270 -9.019 -4.080 1.00 97.12 153 THR A N 1
ATOM 1176 C CA . THR A 1 153 ? -8.528 -9.350 -3.408 1.00 97.12 153 THR A CA 1
ATOM 1177 C C . THR A 1 153 ? -8.333 -10.527 -2.474 1.00 97.12 153 THR A C 1
ATOM 1179 O O . THR A 1 153 ? -8.583 -10.399 -1.281 1.00 97.12 153 THR A O 1
ATOM 1182 N N . ARG A 1 154 ? -7.807 -11.653 -2.973 1.00 96.94 154 ARG A N 1
ATOM 1183 C CA . ARG A 1 154 ? -7.612 -12.868 -2.174 1.00 96.94 154 ARG A CA 1
ATOM 1184 C C . ARG A 1 154 ? -6.721 -12.625 -0.956 1.00 96.94 154 ARG A C 1
ATOM 1186 O O . ARG A 1 154 ? -7.054 -13.089 0.134 1.00 96.94 154 ARG A O 1
ATOM 1193 N N . GLY A 1 155 ? -5.610 -11.906 -1.127 1.00 96.88 155 GLY A N 1
ATOM 1194 C CA . GLY A 1 155 ? -4.692 -11.594 -0.028 1.00 96.88 155 GLY A CA 1
ATOM 1195 C C . GLY A 1 155 ? -5.342 -10.728 1.052 1.00 96.88 155 GLY A C 1
ATOM 1196 O O . GLY A 1 155 ? -5.247 -11.029 2.246 1.00 96.88 155 GLY A O 1
ATOM 1197 N N . VAL A 1 156 ? -6.057 -9.684 0.632 1.00 96.44 156 VAL A N 1
ATOM 1198 C CA . VAL A 1 156 ? -6.766 -8.775 1.538 1.00 96.44 156 VAL A CA 1
ATOM 1199 C C . VAL A 1 156 ? -7.923 -9.492 2.237 1.00 96.44 156 VAL A C 1
ATOM 1201 O O . VAL A 1 156 ? -8.011 -9.428 3.462 1.00 96.44 156 VAL A O 1
ATOM 1204 N N . HIS A 1 157 ? -8.749 -10.243 1.502 1.00 95.25 157 HIS A N 1
ATOM 1205 C CA . HIS A 1 157 ? -9.877 -10.999 2.049 1.00 95.25 157 HIS A CA 1
ATOM 1206 C C . HIS A 1 157 ? -9.445 -12.005 3.106 1.00 95.25 157 HIS A C 1
ATOM 1208 O O . HIS A 1 157 ? -9.992 -12.024 4.206 1.00 95.25 157 HIS A O 1
ATOM 1214 N N . LEU A 1 158 ? -8.447 -12.834 2.788 1.00 95.19 158 LEU A N 1
ATOM 1215 C CA . LEU A 1 158 ? -7.957 -13.861 3.701 1.00 95.19 158 LEU A CA 1
ATOM 1216 C C . LEU A 1 158 ? -7.475 -13.235 5.016 1.00 95.19 158 LEU A C 1
ATOM 1218 O O . LEU A 1 158 ? -7.816 -13.709 6.102 1.00 95.19 158 LEU A O 1
ATOM 1222 N N . THR A 1 159 ? -6.718 -12.142 4.918 1.00 95.31 159 THR A N 1
ATOM 1223 C CA . THR A 1 159 ? -6.139 -11.486 6.092 1.00 95.31 159 THR A CA 1
ATOM 1224 C C . THR A 1 159 ? -7.201 -10.744 6.910 1.00 95.31 159 THR A C 1
ATOM 1226 O O . THR A 1 159 ? -7.213 -10.858 8.138 1.00 95.31 159 THR A O 1
ATOM 1229 N N . LEU A 1 160 ? -8.133 -10.045 6.252 1.00 94.25 160 LEU A N 1
ATOM 1230 C CA . LEU A 1 160 ? -9.269 -9.391 6.908 1.00 94.25 160 LEU A CA 1
ATOM 1231 C C . LEU A 1 160 ? -10.152 -10.400 7.633 1.00 94.25 160 LEU A C 1
ATOM 1233 O O . LEU A 1 160 ? -10.410 -10.219 8.821 1.00 94.25 160 LEU A O 1
ATOM 1237 N N . SER A 1 161 ? -10.565 -11.478 6.960 1.00 93.06 161 SER A N 1
ATOM 1238 C CA . SER A 1 161 ? -11.386 -12.533 7.560 1.00 93.06 161 SER A CA 1
ATOM 1239 C C . SER A 1 161 ? -10.704 -13.114 8.786 1.00 93.06 161 SER A C 1
ATOM 1241 O O . SER A 1 161 ? -11.316 -13.175 9.850 1.00 93.06 161 SER A O 1
ATOM 1243 N N . LYS A 1 162 ? -9.420 -13.480 8.677 1.00 92.56 162 LYS A N 1
ATOM 1244 C CA . LYS A 1 162 ? -8.663 -14.047 9.797 1.00 92.56 162 LYS A CA 1
ATOM 1245 C C . LYS A 1 162 ? -8.620 -13.098 10.994 1.00 92.56 162 LYS A C 1
ATOM 1247 O O . LYS A 1 162 ? -8.793 -13.543 12.121 1.00 92.56 162 LYS A O 1
ATOM 1252 N N . ARG A 1 163 ? -8.395 -11.803 10.764 1.00 92.44 163 ARG A N 1
ATOM 1253 C CA . ARG A 1 163 ? -8.255 -10.814 11.840 1.00 92.44 163 ARG A CA 1
ATOM 1254 C C . ARG A 1 163 ? -9.592 -10.400 12.451 1.00 92.44 163 ARG A C 1
ATOM 1256 O O . ARG A 1 163 ? -9.671 -10.250 13.662 1.00 92.44 163 ARG A O 1
ATOM 1263 N N . LEU A 1 164 ? -10.623 -10.193 11.635 1.00 87.81 164 LEU A N 1
ATOM 1264 C CA . LEU A 1 164 ? -11.929 -9.710 12.094 1.00 87.81 164 LEU A CA 1
ATOM 1265 C C . LEU A 1 164 ? -12.837 -10.827 12.623 1.00 87.81 164 LEU A C 1
ATOM 1267 O O . LEU A 1 164 ? -13.801 -10.521 13.318 1.00 87.81 164 LEU A O 1
ATOM 1271 N N . SER A 1 165 ? -12.537 -12.090 12.307 1.00 78.56 165 SER A N 1
ATOM 1272 C CA . SER A 1 165 ? -13.250 -13.255 12.855 1.00 78.56 165 SER A CA 1
ATOM 1273 C C . SER A 1 165 ? -12.641 -13.773 14.158 1.00 78.56 165 SER A C 1
ATOM 1275 O O . SER A 1 165 ? -13.212 -14.675 14.761 1.00 78.56 165 SER A O 1
ATOM 1277 N N . GLN A 1 166 ? -11.499 -13.236 14.610 1.00 58.12 166 GLN A N 1
ATOM 1278 C CA . GLN A 1 166 ? -11.003 -13.520 15.957 1.00 58.12 166 GLN A CA 1
ATOM 1279 C C . GLN A 1 166 ? -11.999 -12.931 16.966 1.00 58.12 166 GLN A C 1
ATOM 1281 O O . GLN A 1 166 ? -12.204 -11.713 16.952 1.00 58.12 166 GLN A O 1
ATOM 1286 N N . PRO A 1 167 ? -12.632 -13.753 17.827 1.00 42.75 167 PRO A N 1
ATOM 1287 C CA . PRO A 1 167 ? -13.419 -13.233 18.933 1.00 42.75 167 PRO A CA 1
ATOM 1288 C C . PRO A 1 167 ? -12.510 -12.329 19.756 1.00 42.75 167 PRO A C 1
ATOM 1290 O O . PRO A 1 167 ? -11.366 -12.696 20.037 1.00 42.75 167 PRO A O 1
ATOM 1293 N N . GLY A 1 168 ? -12.997 -11.141 20.118 1.00 43.75 168 GLY A N 1
ATOM 1294 C CA . GLY A 1 168 ? -12.304 -10.320 21.097 1.00 43.75 168 GLY A CA 1
ATOM 1295 C C . GLY A 1 168 ? -12.012 -11.188 22.315 1.00 43.75 168 GLY A C 1
ATOM 1296 O O . GLY A 1 168 ? -12.904 -11.876 22.812 1.00 43.75 168 GLY A O 1
ATOM 1297 N N . THR A 1 169 ? -10.763 -11.200 22.769 1.00 37.91 169 THR A N 1
ATOM 1298 C CA . THR A 1 169 ? -10.431 -11.643 24.116 1.00 37.91 169 THR A CA 1
ATOM 1299 C C . THR A 1 169 ? -11.229 -10.745 25.055 1.00 37.91 169 THR A C 1
ATOM 1301 O O . THR A 1 169 ? -10.814 -9.637 25.388 1.00 37.91 169 THR A O 1
ATOM 1304 N N . ASN A 1 170 ? -12.432 -11.192 25.412 1.00 37.25 170 ASN A N 1
ATOM 1305 C CA . ASN A 1 170 ? -13.173 -10.661 26.533 1.00 37.25 170 ASN A CA 1
ATOM 1306 C C . ASN A 1 170 ? -12.278 -10.902 27.744 1.00 37.25 170 ASN A C 1
ATOM 1308 O O . ASN A 1 170 ? -12.192 -12.020 28.249 1.00 37.25 170 ASN A O 1
ATOM 1312 N N . LEU A 1 171 ? -11.596 -9.856 28.202 1.00 43.56 171 LEU A N 1
ATOM 1313 C CA . LEU A 1 171 ? -11.105 -9.790 29.568 1.00 43.56 171 LEU A CA 1
ATOM 1314 C C . LEU A 1 171 ? -12.332 -9.645 30.480 1.00 43.56 171 LEU A C 1
ATOM 1316 O O . LEU A 1 171 ? -12.581 -8.591 31.054 1.00 43.56 171 LEU A O 1
ATOM 1320 N N . CYS A 1 172 ? -13.127 -10.711 30.586 1.00 41.50 172 CYS A N 1
ATOM 1321 C CA . CYS A 1 172 ? -13.928 -10.952 31.774 1.00 41.50 172 CYS A CA 1
ATOM 1322 C C . CYS A 1 172 ? -12.942 -11.371 32.863 1.00 41.50 172 CYS A C 1
ATOM 1324 O O . CYS A 1 172 ? -12.650 -12.551 33.038 1.00 41.50 172 CYS A O 1
ATOM 1326 N N . GLY A 1 173 ? -12.383 -10.384 33.564 1.00 37.56 173 GLY A N 1
ATOM 1327 C CA . GLY A 1 173 ? -11.893 -10.628 34.913 1.00 37.56 173 GLY A CA 1
ATOM 1328 C C . GLY A 1 173 ? -13.097 -10.977 35.795 1.00 37.56 173 GLY A C 1
ATOM 1329 O O . GLY A 1 173 ? -14.143 -10.338 35.645 1.00 37.56 173 GLY A O 1
ATOM 1330 N N . PRO A 1 174 ? -13.011 -11.992 36.668 1.00 50.97 174 PRO A N 1
ATOM 1331 C CA . PRO A 1 174 ? -14.100 -12.293 37.583 1.00 50.97 174 PRO A CA 1
ATOM 1332 C C . PRO A 1 174 ? -14.322 -11.095 38.514 1.00 50.97 174 PRO A C 1
ATOM 1334 O O . PRO A 1 174 ? -13.392 -10.634 39.175 1.00 50.97 174 PRO A O 1
ATOM 1337 N N . GLN A 1 175 ? -15.558 -10.593 38.566 1.00 43.44 175 GLN A N 1
ATOM 1338 C CA . GLN A 1 175 ? -16.019 -9.805 39.705 1.00 43.44 175 GLN A CA 1
ATOM 1339 C C . GLN A 1 175 ? -16.058 -10.751 40.902 1.00 43.44 175 GLN A C 1
ATOM 1341 O O . GLN A 1 175 ? -16.934 -11.608 40.997 1.00 43.44 175 GLN A O 1
ATOM 1346 N N . LEU A 1 176 ? -15.064 -10.623 41.775 1.00 45.06 176 LEU A N 1
ATOM 1347 C CA . LEU A 1 176 ? -15.135 -11.174 43.116 1.00 45.06 176 LEU A CA 1
ATOM 1348 C C . LEU A 1 176 ? -15.878 -10.160 43.988 1.00 45.06 176 LEU A C 1
ATOM 1350 O O . LEU A 1 176 ? -15.503 -8.987 44.047 1.00 45.06 176 LEU A O 1
ATOM 1354 N N . THR A 1 177 ? -16.975 -10.647 44.559 1.00 56.44 177 THR A N 1
ATOM 1355 C CA . THR A 1 177 ? -17.746 -10.079 45.671 1.00 56.44 177 THR A CA 1
ATOM 1356 C C . THR A 1 177 ? -16.902 -9.905 46.919 1.00 56.44 177 THR A C 1
ATOM 1358 O O . THR A 1 177 ? -16.074 -10.815 47.166 1.00 56.44 177 THR A O 1
#

Sequence (177 aa):
MHKWTTLATDMAPWRAYNRGVNGATIQAVRQMFANEVSKEKPRAIVLYLGDNDIADGLGTDTVVAELRGIIAIKRRLYGNTPTFVISIKPSPGRIAFAEQQRSYNRQAAGIASDASDIVFVDVARQFLVNGRPGDFYAPDGVHLNAAGYIILTRGVHLTLSKRLSQPGTNLCGPQLT